Protein AF-A0A8K1C9Q9-F1 (afdb_monomer_lite)

Organism: Pythium oligandrum (NCBI:txid41045)

Foldseek 3Di:
DDFADKDFQQVLLVVLCVVVVHDQPDRQPTQIDGLFDDLVRSVVSVCVSRVPDDDAVVSSVSSCCSRRVVSVVVCVVVCVPVDPPVVVLVVLLCVLPPDDDPLCLLVVVVVVLVVLLVVCLPDDFPPAFQEAEDADDPPPCPVSSLLSNLVVQLPDLQRQEAEAEAELDGTPDPHAPAHLVVVNCQLPPPPRDDLVVNLQSNLVLQLQLQQLCVVRVSCLSVLSSCSRPDNCSSVVSSVSSRDDCVVPPPDDDPQDPLPRQHEYEYEYHQLVQQVDADPSRNPGNLVSVRSSQSSNQVVQCVRHNS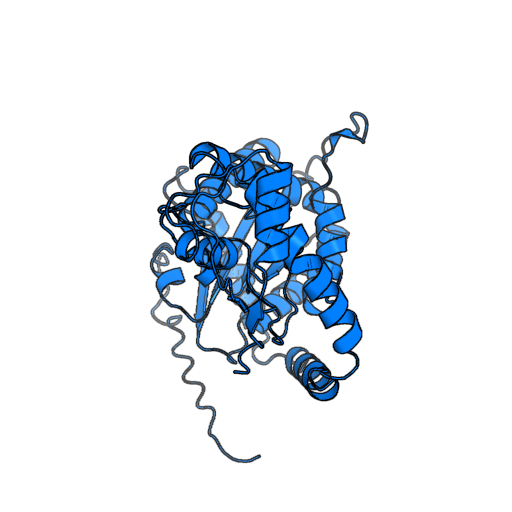SGGYHYYYYDNDCVSRVPHPDDDDDPPPPPPPPPPPPPPDDD

pLDDT: mean 78.96, std 18.94, range [26.25, 98.56]

Structure (mmCIF, N/CA/C/O backbone):
data_AF-A0A8K1C9Q9-F1
#
_entry.id   AF-A0A8K1C9Q9-F1
#
loop_
_atom_site.group_PDB
_atom_site.id
_atom_site.type_symbol
_atom_site.label_atom_id
_atom_site.label_alt_id
_atom_site.label_comp_id
_atom_site.label_asym_id
_atom_site.label_entity_id
_atom_site.label_seq_id
_atom_site.pdbx_PDB_ins_code
_atom_site.Cartn_x
_atom_site.Cartn_y
_atom_site.Cartn_z
_atom_site.occupancy
_atom_site.B_iso_or_equiv
_atom_site.auth_seq_id
_atom_site.auth_comp_id
_atom_site.auth_asym_id
_atom_site.auth_atom_id
_atom_site.pdbx_PDB_model_num
ATOM 1 N N . MET A 1 1 ? -2.203 -19.072 -19.604 1.00 28.03 1 MET A N 1
ATOM 2 C CA . MET A 1 1 ? -1.182 -18.048 -19.903 1.00 28.03 1 MET A CA 1
ATOM 3 C C . MET A 1 1 ? -1.287 -17.816 -21.396 1.00 28.03 1 MET A C 1
ATOM 5 O O . MET A 1 1 ? -1.047 -18.768 -22.115 1.00 28.03 1 MET A O 1
ATOM 9 N N . ASN A 1 2 ? -1.754 -16.649 -21.842 1.00 30.75 2 ASN A N 1
ATOM 10 C CA . ASN A 1 2 ? -1.693 -16.288 -23.260 1.00 30.75 2 ASN A CA 1
ATOM 11 C C . ASN A 1 2 ? -0.468 -15.392 -23.417 1.00 30.75 2 ASN A C 1
ATOM 13 O O . ASN A 1 2 ? -0.404 -14.347 -22.765 1.00 30.75 2 ASN A O 1
ATOM 17 N N . GLU A 1 3 ? 0.505 -15.837 -24.204 1.00 35.34 3 GLU A N 1
ATOM 18 C CA . GLU A 1 3 ? 1.593 -14.991 -24.685 1.00 35.34 3 GLU A CA 1
ATOM 19 C C . GLU A 1 3 ? 0.981 -13.860 -25.519 1.00 35.34 3 GLU A C 1
ATOM 21 O O . GLU A 1 3 ? 0.121 -14.086 -26.369 1.00 35.34 3 GLU A O 1
ATOM 26 N N . SER A 1 4 ? 1.332 -12.622 -25.187 1.00 55.16 4 SER A N 1
ATOM 27 C CA . SER A 1 4 ? 0.973 -11.432 -25.952 1.00 55.16 4 SER A CA 1
ATOM 28 C C . SER A 1 4 ? 1.739 -11.450 -27.269 1.00 55.16 4 SER A C 1
ATOM 30 O O . SER A 1 4 ? 2.956 -11.631 -27.254 1.00 55.16 4 SER A O 1
ATOM 32 N N . ASP A 1 5 ? 1.040 -11.223 -28.385 1.00 63.03 5 ASP A N 1
ATOM 33 C CA . ASP A 1 5 ? 1.667 -11.211 -29.706 1.00 63.03 5 ASP A CA 1
ATOM 34 C C . ASP A 1 5 ? 2.835 -10.197 -29.728 1.00 63.03 5 ASP A C 1
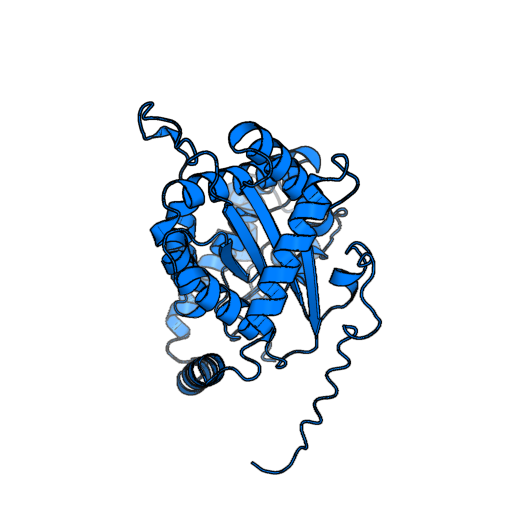ATOM 36 O O . ASP A 1 5 ? 2.650 -9.036 -29.328 1.00 63.03 5 ASP A O 1
ATOM 40 N N . PRO A 1 6 ? 4.046 -10.631 -30.122 1.00 68.38 6 PRO A N 1
ATOM 41 C CA . PRO A 1 6 ? 5.206 -9.763 -30.233 1.00 68.38 6 PRO A CA 1
ATOM 42 C C . PRO A 1 6 ? 5.008 -8.702 -31.324 1.00 68.38 6 PRO A C 1
ATOM 44 O O . PRO A 1 6 ? 4.556 -9.019 -32.422 1.00 68.38 6 PRO A O 1
ATOM 47 N N . VAL A 1 7 ? 5.389 -7.450 -31.054 1.00 76.94 7 VAL A N 1
ATOM 48 C CA . VAL A 1 7 ? 5.266 -6.335 -32.008 1.00 76.94 7 VAL A CA 1
ATOM 49 C C . VAL A 1 7 ? 6.621 -5.697 -32.280 1.00 76.94 7 VAL A C 1
ATOM 51 O O . VAL A 1 7 ? 7.413 -5.476 -31.362 1.00 76.94 7 VAL A O 1
ATOM 54 N N . GLY A 1 8 ? 6.877 -5.391 -33.553 1.00 83.81 8 GLY A N 1
ATOM 55 C CA . GLY A 1 8 ? 8.051 -4.643 -33.991 1.00 83.81 8 GLY A CA 1
ATOM 56 C C . GLY A 1 8 ? 7.943 -3.159 -33.636 1.00 83.81 8 GLY A C 1
ATOM 57 O O . GLY A 1 8 ? 6.981 -2.503 -34.022 1.00 83.81 8 GLY A O 1
ATOM 58 N N . VAL A 1 9 ? 8.935 -2.620 -32.925 1.00 86.44 9 VAL A N 1
ATOM 59 C CA . VAL A 1 9 ? 8.974 -1.209 -32.475 1.00 86.44 9 VAL A CA 1
ATOM 60 C C . VAL A 1 9 ? 10.173 -0.423 -33.022 1.00 86.44 9 VAL A C 1
ATOM 62 O O . VAL A 1 9 ? 10.460 0.678 -32.555 1.00 86.44 9 VAL A O 1
ATOM 65 N N . VAL A 1 10 ? 10.875 -0.975 -34.017 1.00 86.88 10 VAL A N 1
ATOM 66 C CA . VAL A 1 10 ? 12.128 -0.426 -34.573 1.00 86.88 10 VAL A CA 1
ATOM 67 C C . VAL A 1 10 ? 11.969 1.022 -35.030 1.00 86.88 10 VAL A C 1
ATOM 69 O O . VAL A 1 10 ? 12.727 1.880 -34.586 1.00 86.88 10 VAL A O 1
ATOM 72 N N . ASP A 1 11 ? 10.957 1.319 -35.845 1.00 84.06 11 ASP A N 1
ATOM 73 C CA . ASP A 1 11 ? 10.787 2.653 -36.437 1.00 84.06 11 ASP A CA 1
ATOM 74 C C . ASP A 1 11 ? 10.514 3.733 -35.386 1.00 84.06 11 ASP A C 1
ATOM 76 O O . ASP A 1 11 ? 11.038 4.844 -35.471 1.00 84.06 11 ASP A O 1
ATOM 80 N N . ALA A 1 12 ? 9.719 3.405 -34.364 1.00 85.38 12 ALA A N 1
ATOM 81 C CA . ALA A 1 12 ? 9.420 4.321 -33.268 1.00 85.38 12 ALA A CA 1
ATOM 82 C C . ALA A 1 12 ? 10.660 4.587 -32.400 1.00 85.38 12 ALA A C 1
ATOM 84 O O . ALA A 1 12 ? 10.900 5.724 -31.990 1.00 85.38 12 ALA A O 1
ATOM 85 N N . VAL A 1 13 ? 11.466 3.548 -32.157 1.00 86.00 13 VAL A N 1
ATOM 86 C CA . VAL A 1 13 ? 12.739 3.656 -31.434 1.00 86.00 13 VAL A CA 1
ATOM 87 C C . VAL A 1 13 ? 13.729 4.520 -32.215 1.00 86.00 13 VAL A C 1
ATOM 89 O O . VAL A 1 13 ? 14.269 5.471 -31.654 1.00 86.00 13 VAL A O 1
ATOM 92 N N . LEU A 1 14 ? 13.932 4.245 -33.508 1.00 86.12 14 LEU A N 1
ATOM 93 C CA . LEU A 1 14 ? 14.870 4.990 -34.353 1.00 86.12 14 LEU A CA 1
ATOM 94 C C . LEU A 1 14 ? 14.472 6.460 -34.504 1.00 86.12 14 LEU A C 1
ATOM 96 O O . LEU A 1 14 ? 15.328 7.335 -34.386 1.00 86.12 14 LEU A O 1
ATOM 100 N N . ARG A 1 15 ? 13.178 6.742 -34.690 1.00 84.88 15 ARG A N 1
ATOM 101 C CA . ARG A 1 15 ? 12.669 8.117 -34.753 1.00 84.88 15 ARG A CA 1
ATOM 102 C C . ARG A 1 15 ? 12.959 8.878 -33.461 1.00 84.88 15 ARG A C 1
ATOM 104 O O . ARG A 1 15 ? 13.530 9.957 -33.510 1.00 84.88 15 ARG A O 1
ATOM 111 N N . CYS A 1 16 ? 12.660 8.279 -32.307 1.00 86.06 16 CYS A N 1
ATOM 112 C CA . CYS A 1 16 ? 12.907 8.922 -31.018 1.00 86.06 16 CYS A CA 1
ATOM 113 C C . CYS A 1 16 ? 14.403 9.184 -30.766 1.00 86.06 16 CYS A C 1
ATOM 115 O O . CYS A 1 16 ? 14.759 10.221 -30.210 1.00 86.06 16 CYS A O 1
ATOM 117 N N . LEU A 1 17 ? 15.286 8.274 -31.189 1.00 86.62 17 LEU A N 1
ATOM 118 C CA . LEU A 1 17 ? 16.735 8.477 -31.107 1.00 86.62 17 LEU A CA 1
ATOM 119 C C . LEU A 1 17 ? 17.197 9.637 -31.998 1.00 86.62 17 LEU A C 1
ATOM 121 O O . LEU A 1 17 ? 17.935 10.500 -31.526 1.00 86.62 17 LEU A O 1
ATOM 125 N N . SER A 1 18 ? 16.695 9.702 -33.234 1.00 85.62 18 SER A N 1
ATOM 126 C CA . SER A 1 18 ? 16.966 10.803 -34.164 1.00 85.62 18 SER A CA 1
ATOM 127 C C . SER A 1 18 ? 16.491 12.152 -33.615 1.00 85.62 18 SER A C 1
ATOM 129 O O . SER A 1 18 ? 17.250 13.117 -33.632 1.00 85.62 18 SER A O 1
ATOM 131 N N . ASP A 1 19 ? 15.278 12.214 -33.059 1.00 85.50 19 ASP A N 1
ATOM 132 C CA . ASP A 1 19 ? 14.701 13.439 -32.480 1.00 85.50 19 ASP A CA 1
ATOM 133 C C . ASP A 1 19 ? 15.495 13.954 -31.265 1.00 85.50 19 ASP A C 1
ATOM 135 O O . ASP A 1 19 ? 15.419 15.129 -30.913 1.00 85.50 19 ASP A O 1
ATOM 139 N N . ASN A 1 20 ? 16.278 13.081 -30.624 1.00 82.62 20 ASN A N 1
ATOM 140 C CA . ASN A 1 20 ? 17.165 13.418 -29.509 1.00 82.62 20 ASN A CA 1
ATOM 141 C C . ASN A 1 20 ? 18.639 13.569 -29.940 1.00 82.62 20 ASN A C 1
ATOM 143 O O . ASN A 1 20 ? 19.516 13.645 -29.079 1.00 82.62 20 ASN A O 1
ATOM 147 N N . GLY A 1 21 ? 18.925 13.609 -31.248 1.00 82.75 21 GLY A N 1
ATOM 148 C CA . GLY A 1 21 ? 20.271 13.814 -31.792 1.00 82.75 21 GLY A CA 1
ATOM 149 C C . GLY A 1 21 ? 21.234 12.646 -31.558 1.00 82.75 21 GLY A C 1
ATOM 150 O O . GLY A 1 21 ? 22.442 12.856 -31.473 1.00 82.75 21 GLY A O 1
ATOM 151 N N . ILE A 1 22 ? 20.719 11.423 -31.402 1.00 83.19 22 ILE A N 1
ATOM 152 C CA . ILE A 1 22 ? 21.527 10.229 -31.131 1.00 83.19 22 ILE A CA 1
ATOM 153 C C . ILE A 1 22 ? 21.704 9.431 -32.419 1.00 83.19 22 ILE A C 1
ATOM 155 O O . ILE A 1 22 ? 20.766 8.802 -32.912 1.00 83.19 22 ILE A O 1
ATOM 159 N N . GLU A 1 23 ? 22.931 9.409 -32.936 1.00 77.94 23 GLU A N 1
ATOM 160 C CA . GLU A 1 23 ? 23.283 8.591 -34.094 1.00 77.94 23 GLU A CA 1
ATOM 161 C C . GLU A 1 23 ? 23.468 7.118 -33.712 1.00 77.94 23 GLU A C 1
ATOM 163 O O . GLU A 1 23 ? 24.209 6.764 -32.789 1.00 77.94 23 GLU A O 1
ATOM 168 N N . VAL A 1 24 ? 22.804 6.236 -34.460 1.00 76.94 24 VAL A N 1
ATOM 169 C CA . VAL A 1 24 ? 22.909 4.785 -34.302 1.00 76.94 24 VAL A CA 1
ATOM 170 C C . VAL A 1 24 ? 23.759 4.233 -35.443 1.00 76.94 24 VAL A C 1
ATOM 172 O O . VAL A 1 24 ? 23.334 4.205 -36.592 1.00 76.94 24 VAL A O 1
ATOM 175 N N . THR A 1 25 ? 24.969 3.774 -35.124 1.00 67.88 25 THR A N 1
ATOM 176 C CA . THR A 1 25 ? 25.956 3.286 -36.109 1.00 67.88 25 THR A CA 1
A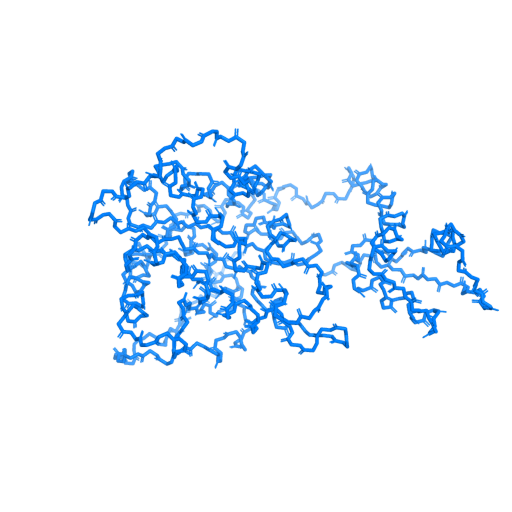TOM 177 C C . THR A 1 25 ? 25.626 1.916 -36.709 1.00 67.88 25 THR A C 1
ATOM 179 O O . THR A 1 25 ? 26.169 1.560 -37.750 1.00 67.88 25 THR A O 1
ATOM 182 N N . GLN A 1 26 ? 24.736 1.143 -36.082 1.00 69.00 26 GLN A N 1
ATOM 183 C CA . GLN A 1 26 ? 24.234 -0.131 -36.602 1.00 69.00 26 GLN A CA 1
ATOM 184 C C . GLN A 1 26 ? 22.719 -0.175 -36.454 1.00 69.00 26 GLN A C 1
ATOM 186 O O . GLN A 1 26 ? 22.208 -0.223 -35.336 1.00 69.00 26 GLN A O 1
ATOM 191 N N . MET A 1 27 ? 22.001 -0.154 -37.577 1.00 66.00 27 MET A N 1
ATOM 192 C CA . MET A 1 27 ? 20.545 -0.237 -37.550 1.00 66.00 27 MET A CA 1
ATOM 193 C C . MET A 1 27 ? 20.100 -1.642 -37.124 1.00 66.00 27 MET A C 1
ATOM 195 O O . MET A 1 27 ? 20.425 -2.616 -37.809 1.00 66.00 27 MET A O 1
ATOM 199 N N . PRO A 1 28 ? 19.354 -1.778 -36.015 1.00 71.81 28 PRO A N 1
ATOM 200 C CA . PRO A 1 28 ? 18.807 -3.064 -35.622 1.00 71.81 28 PRO A CA 1
ATOM 201 C C . PRO A 1 28 ? 17.726 -3.494 -36.618 1.00 71.81 28 PRO A C 1
ATOM 203 O O . PRO A 1 28 ? 16.816 -2.727 -36.921 1.00 71.81 28 PRO A O 1
ATOM 206 N N . GLN A 1 29 ? 17.806 -4.735 -37.106 1.00 67.00 29 GLN A N 1
ATOM 207 C CA . GLN A 1 29 ? 16.831 -5.265 -38.070 1.00 67.00 29 GLN A CA 1
ATOM 208 C C . GLN A 1 29 ? 15.469 -5.574 -37.432 1.00 67.00 29 GLN A C 1
ATOM 210 O O . GLN A 1 29 ? 14.447 -5.521 -38.107 1.00 67.00 29 GLN A O 1
ATOM 215 N N . THR A 1 30 ? 15.438 -5.850 -36.124 1.00 79.81 30 THR A N 1
ATOM 216 C CA . THR A 1 30 ? 14.205 -6.148 -35.385 1.00 79.81 30 THR A CA 1
ATOM 217 C C . THR A 1 30 ? 14.367 -5.837 -33.901 1.00 79.81 30 THR A C 1
ATOM 219 O O . THR A 1 30 ? 15.267 -6.351 -33.244 1.00 79.81 30 THR A O 1
ATOM 222 N N . ILE A 1 31 ? 13.447 -5.039 -33.361 1.00 84.06 31 ILE A N 1
ATOM 223 C CA . ILE A 1 31 ? 13.205 -4.868 -31.927 1.00 84.06 31 ILE A CA 1
ATOM 224 C C . ILE A 1 31 ? 11.777 -5.320 -31.716 1.00 84.06 31 ILE A C 1
ATOM 226 O O . ILE A 1 31 ? 10.845 -4.663 -32.177 1.00 84.06 31 ILE A O 1
ATOM 230 N N . VAL A 1 32 ? 11.626 -6.462 -31.063 1.00 83.44 32 VAL A N 1
ATOM 231 C CA . VAL A 1 32 ? 10.334 -7.095 -30.857 1.00 83.44 32 VAL A CA 1
ATOM 232 C C . VAL A 1 32 ? 10.029 -7.082 -29.373 1.00 83.44 32 VAL A C 1
ATOM 234 O O . VAL A 1 32 ? 10.829 -7.556 -28.566 1.00 83.44 32 VAL A O 1
ATOM 237 N N . VAL A 1 33 ? 8.876 -6.529 -29.014 1.00 79.88 33 VAL A N 1
ATOM 238 C CA . VAL A 1 33 ? 8.423 -6.460 -27.626 1.00 79.88 33 VAL A CA 1
ATOM 239 C C . VAL A 1 33 ? 6.981 -6.941 -27.500 1.00 79.88 33 VAL A C 1
ATOM 241 O O . VAL A 1 33 ? 6.178 -6.721 -28.408 1.00 79.88 33 VAL A O 1
ATOM 244 N N . PRO A 1 34 ? 6.612 -7.582 -26.381 1.00 75.38 34 PRO A N 1
ATOM 245 C CA . PRO A 1 34 ? 5.216 -7.886 -26.100 1.00 75.38 34 PRO A CA 1
ATOM 246 C C . PRO A 1 34 ? 4.354 -6.614 -26.065 1.00 75.38 34 PRO A C 1
ATOM 248 O O . PRO A 1 34 ? 4.769 -5.585 -25.533 1.00 75.38 34 PRO A O 1
ATOM 251 N N . THR A 1 35 ? 3.106 -6.685 -26.533 1.00 68.69 35 THR A N 1
ATOM 252 C CA . THR A 1 35 ? 2.140 -5.557 -26.475 1.00 68.69 35 THR A CA 1
ATOM 253 C C . THR A 1 35 ? 1.877 -5.009 -25.064 1.00 68.69 35 THR A C 1
ATOM 255 O O . THR A 1 35 ? 1.365 -3.903 -24.898 1.00 68.69 35 THR A O 1
ATOM 258 N N . ASN A 1 36 ? 2.221 -5.773 -24.030 1.00 66.44 36 ASN A N 1
ATOM 259 C CA . ASN A 1 36 ? 2.019 -5.464 -22.616 1.00 66.44 36 ASN A CA 1
ATOM 260 C C . ASN A 1 36 ? 3.315 -5.196 -21.844 1.00 66.44 36 ASN A C 1
ATOM 262 O O . ASN A 1 36 ? 3.299 -5.239 -20.612 1.00 66.44 36 ASN A O 1
ATOM 266 N N . VAL A 1 37 ? 4.407 -4.945 -22.567 1.00 77.81 37 VAL A N 1
ATOM 267 C CA . VAL A 1 37 ? 5.736 -4.734 -22.001 1.00 77.81 37 VAL A CA 1
ATOM 268 C C . VAL A 1 37 ? 5.781 -3.469 -21.133 1.00 77.81 37 VAL A C 1
ATOM 270 O O . VAL A 1 37 ? 5.178 -2.443 -21.456 1.00 77.81 37 VAL A O 1
ATOM 273 N N . GLU A 1 38 ? 6.484 -3.541 -20.005 1.00 78.81 38 GLU A N 1
ATOM 274 C CA . GLU A 1 38 ? 6.783 -2.386 -19.147 1.00 78.81 38 GLU A CA 1
ATOM 275 C C . GLU A 1 38 ? 8.097 -1.722 -19.592 1.00 78.81 38 GLU A C 1
ATOM 277 O O . GLU A 1 38 ? 8.888 -2.317 -20.327 1.00 78.81 38 GLU A O 1
ATOM 282 N N . VAL A 1 39 ? 8.363 -0.495 -19.129 1.00 78.62 39 VAL A N 1
ATOM 283 C CA . VAL A 1 39 ? 9.523 0.288 -19.596 1.00 78.62 39 VAL A CA 1
ATOM 284 C C . VAL A 1 39 ? 10.858 -0.449 -19.424 1.00 78.62 39 VAL A C 1
ATOM 286 O O . VAL A 1 39 ? 11.708 -0.362 -20.301 1.00 78.62 39 VAL A O 1
ATOM 289 N N . ASP A 1 40 ? 11.040 -1.231 -18.358 1.00 76.44 40 ASP A N 1
ATOM 290 C CA . ASP A 1 40 ? 12.302 -1.947 -18.109 1.00 76.44 40 ASP A CA 1
ATOM 291 C C . ASP A 1 40 ? 12.528 -3.115 -19.073 1.00 76.44 40 ASP A C 1
ATOM 293 O O . ASP A 1 40 ? 13.640 -3.344 -19.544 1.00 76.44 40 ASP A O 1
ATOM 297 N N . GLU A 1 41 ? 11.466 -3.844 -19.406 1.00 78.19 41 GLU A N 1
ATOM 298 C CA . GLU A 1 41 ? 11.531 -4.938 -20.374 1.00 78.19 41 GLU A CA 1
ATOM 299 C C . GLU A 1 41 ? 11.702 -4.392 -21.799 1.00 78.19 41 GLU A C 1
ATOM 301 O O . GLU A 1 41 ? 12.477 -4.939 -22.583 1.00 78.19 41 GLU A O 1
ATOM 306 N N . PHE A 1 42 ? 11.067 -3.256 -22.104 1.00 84.94 42 PHE A N 1
ATOM 307 C CA . PHE A 1 42 ? 11.284 -2.522 -23.348 1.00 84.94 42 PHE A CA 1
ATOM 308 C C . PHE A 1 42 ? 12.735 -2.047 -23.468 1.00 84.94 42 PHE A C 1
ATOM 310 O O . PHE A 1 42 ? 13.388 -2.320 -24.473 1.00 84.94 42 PHE A O 1
ATOM 317 N N . LYS A 1 43 ? 13.284 -1.412 -22.422 1.00 86.38 43 LYS A N 1
ATOM 318 C CA . LYS A 1 43 ? 14.703 -1.032 -22.362 1.00 86.38 43 LYS A CA 1
ATOM 319 C C . LYS A 1 43 ? 15.605 -2.225 -22.612 1.00 86.38 43 LYS A C 1
ATOM 321 O O . LYS A 1 43 ? 16.570 -2.092 -23.351 1.00 86.38 43 LYS A O 1
ATOM 326 N N . LYS A 1 44 ? 15.316 -3.378 -22.002 1.00 83.06 44 LYS A N 1
ATOM 327 C CA . LYS A 1 44 ? 16.117 -4.592 -22.178 1.00 83.06 44 LYS A CA 1
ATOM 328 C C . LYS A 1 44 ? 16.116 -5.053 -23.635 1.00 83.06 44 LYS A C 1
ATOM 330 O O . LYS A 1 44 ? 17.180 -5.357 -24.162 1.00 83.06 44 LYS A O 1
ATOM 335 N N . ALA A 1 45 ? 14.957 -5.051 -24.294 1.00 85.00 45 ALA A N 1
ATOM 336 C CA . ALA A 1 45 ? 14.848 -5.392 -25.712 1.00 85.00 45 ALA A CA 1
ATOM 337 C C . ALA A 1 45 ? 15.609 -4.398 -26.608 1.00 85.00 45 ALA A C 1
ATOM 339 O O . ALA A 1 45 ? 16.336 -4.809 -27.510 1.00 85.00 45 ALA A O 1
ATOM 340 N N . VAL A 1 46 ? 15.511 -3.097 -26.322 1.00 87.12 46 VAL A N 1
ATOM 341 C CA . VAL A 1 46 ? 16.237 -2.059 -27.070 1.00 87.12 46 VAL A CA 1
ATOM 342 C C . VAL A 1 46 ? 17.746 -2.131 -26.812 1.00 87.12 46 VAL A C 1
ATOM 344 O O . VAL A 1 46 ? 18.515 -2.076 -27.763 1.00 87.12 46 VAL A O 1
ATOM 347 N N . LYS A 1 47 ? 18.192 -2.312 -25.560 1.00 87.00 47 LYS A N 1
ATOM 348 C CA . LYS A 1 47 ? 19.610 -2.504 -25.197 1.00 87.00 47 LYS A CA 1
ATOM 349 C C . LYS A 1 47 ? 20.176 -3.777 -25.839 1.00 87.00 47 LYS A C 1
ATOM 351 O O . LYS A 1 47 ? 21.317 -3.767 -26.276 1.00 87.00 47 LYS A O 1
ATOM 356 N N . ALA A 1 48 ? 19.395 -4.853 -25.949 1.00 85.25 48 ALA A N 1
ATOM 357 C CA . ALA A 1 48 ? 19.827 -6.067 -26.646 1.00 85.25 48 ALA A CA 1
ATOM 358 C C . ALA A 1 48 ? 20.066 -5.820 -28.146 1.00 85.25 48 ALA A C 1
ATOM 360 O O . ALA A 1 48 ? 21.016 -6.352 -28.715 1.00 85.25 48 ALA A O 1
ATOM 361 N N . ALA A 1 49 ? 19.232 -4.987 -28.769 1.00 85.19 49 ALA A N 1
ATOM 362 C CA . ALA A 1 49 ? 19.367 -4.613 -30.172 1.00 85.19 49 ALA A CA 1
ATOM 363 C C . ALA A 1 49 ? 20.417 -3.511 -30.414 1.00 85.19 49 ALA A C 1
ATOM 365 O O . ALA A 1 49 ? 20.997 -3.442 -31.494 1.00 85.19 49 ALA A O 1
ATOM 366 N N . ILE A 1 50 ? 20.674 -2.656 -29.416 1.00 87.19 50 ILE A N 1
ATOM 367 C CA . ILE A 1 50 ? 21.623 -1.536 -29.469 1.00 87.19 50 ILE A CA 1
ATOM 368 C C . ILE A 1 50 ? 22.485 -1.535 -28.183 1.00 87.19 50 ILE A C 1
ATOM 370 O O . ILE A 1 50 ? 22.257 -0.733 -27.272 1.00 87.19 50 ILE A O 1
ATOM 374 N N . PRO A 1 51 ? 23.513 -2.405 -28.084 1.00 79.00 51 PRO A N 1
ATOM 375 C CA . PRO A 1 51 ? 24.237 -2.666 -26.828 1.00 79.00 51 PRO A CA 1
ATOM 376 C C . PRO A 1 51 ? 24.979 -1.473 -26.213 1.00 79.00 51 PRO A C 1
ATOM 378 O O . PRO A 1 51 ? 25.262 -1.467 -25.018 1.00 79.00 51 PRO A O 1
ATOM 381 N N . LYS A 1 52 ? 25.309 -0.448 -27.008 1.00 80.00 52 LYS A N 1
ATOM 382 C CA . LYS A 1 52 ? 26.058 0.741 -26.553 1.00 80.00 52 LYS A CA 1
ATOM 383 C C . LYS A 1 52 ? 25.164 1.924 -26.171 1.00 80.00 52 LYS A C 1
ATOM 385 O O . LYS A 1 52 ? 25.667 3.015 -25.907 1.00 80.00 52 LYS A O 1
ATOM 390 N N . LEU A 1 53 ? 23.848 1.729 -26.150 1.00 82.25 53 LEU A N 1
ATOM 391 C CA . LEU A 1 53 ? 22.890 2.806 -25.954 1.00 82.25 53 LEU A CA 1
ATOM 392 C C . LEU A 1 53 ? 22.837 3.252 -24.482 1.00 82.25 53 LEU A C 1
ATOM 394 O O . LEU A 1 53 ? 22.345 2.532 -23.612 1.00 82.25 53 LEU A O 1
ATOM 398 N N . LYS A 1 54 ? 23.326 4.466 -24.203 1.00 81.50 54 LYS A N 1
ATOM 399 C CA . LYS A 1 54 ? 23.251 5.111 -22.883 1.00 81.50 54 LYS A CA 1
ATOM 400 C C . LYS A 1 54 ? 22.316 6.311 -22.950 1.00 81.50 54 LYS A C 1
ATOM 402 O O . LYS A 1 54 ? 22.700 7.364 -23.447 1.00 81.50 54 LYS A O 1
ATOM 407 N N . LEU A 1 55 ? 21.098 6.154 -22.437 1.00 82.25 55 LEU A N 1
ATOM 408 C CA . LEU A 1 55 ? 20.094 7.220 -22.413 1.00 82.25 55 LEU A CA 1
ATOM 409 C C . LEU A 1 55 ? 19.704 7.572 -20.990 1.00 82.25 55 LEU A C 1
ATOM 411 O O . LEU A 1 55 ? 19.620 6.703 -20.121 1.00 82.25 55 LEU A O 1
ATOM 415 N N . LYS A 1 56 ? 19.388 8.852 -20.790 1.00 82.12 56 LYS A N 1
ATOM 416 C CA . LYS A 1 56 ? 18.692 9.304 -19.590 1.00 82.12 56 LYS A CA 1
ATOM 417 C C . LYS A 1 56 ? 17.244 8.827 -19.622 1.00 82.12 56 LYS A C 1
ATOM 419 O O . LYS A 1 56 ? 16.632 8.672 -20.679 1.00 82.12 56 LYS A O 1
ATOM 424 N N . MET A 1 57 ? 16.673 8.656 -18.443 1.00 76.94 57 MET A N 1
ATOM 425 C CA . MET A 1 57 ? 15.334 8.107 -18.290 1.00 76.94 57 MET A CA 1
ATOM 426 C C . MET A 1 57 ? 14.177 8.898 -18.905 1.00 76.94 57 MET A C 1
ATOM 428 O O . MET A 1 57 ? 13.276 8.261 -19.451 1.00 76.94 57 MET A O 1
ATOM 432 N N . PRO A 1 58 ? 14.206 10.242 -18.958 1.00 77.75 58 PRO A N 1
ATOM 433 C CA . PRO A 1 58 ? 13.209 10.995 -19.716 1.00 77.75 58 PRO A CA 1
ATOM 434 C C . PRO A 1 58 ? 13.155 10.593 -21.198 1.00 77.75 58 PRO A C 1
ATOM 436 O O . PRO A 1 58 ? 12.071 10.481 -21.769 1.00 77.75 58 PRO A O 1
ATOM 439 N N . VAL A 1 59 ? 14.313 10.291 -21.797 1.00 80.62 59 VAL A N 1
ATOM 440 C CA . VAL A 1 59 ? 14.411 9.828 -23.189 1.00 80.62 59 VAL A CA 1
ATOM 441 C C . VAL A 1 59 ? 13.865 8.404 -23.312 1.00 80.62 59 VAL A C 1
ATOM 443 O O . VAL A 1 59 ? 13.073 8.135 -24.211 1.00 80.62 59 VAL A O 1
ATOM 446 N N . TRP A 1 60 ? 14.185 7.511 -22.365 1.00 84.31 60 TRP A N 1
ATOM 447 C CA . TRP A 1 60 ? 13.597 6.164 -22.318 1.00 84.31 60 TRP A CA 1
ATOM 448 C C . TRP A 1 60 ? 12.072 6.184 -22.198 1.00 84.31 60 TRP A C 1
ATOM 450 O O . TRP A 1 60 ? 11.391 5.431 -22.889 1.00 84.31 60 TRP A O 1
ATOM 460 N N . MET A 1 61 ? 11.528 7.049 -21.345 1.00 76.94 61 MET A N 1
ATOM 461 C CA . MET A 1 61 ? 10.086 7.190 -21.148 1.00 76.94 61 MET A CA 1
ATOM 462 C C . MET A 1 61 ? 9.399 7.770 -22.385 1.00 76.94 61 MET A C 1
ATOM 464 O O . MET A 1 61 ? 8.328 7.294 -22.759 1.00 76.94 61 MET A O 1
ATOM 468 N N . SER A 1 62 ? 10.010 8.765 -23.033 1.00 80.69 62 SER A N 1
ATOM 469 C CA . SER A 1 62 ? 9.512 9.336 -24.290 1.00 80.69 62 SER A CA 1
ATOM 470 C C . SER A 1 62 ? 9.491 8.297 -25.414 1.00 80.69 62 SER A C 1
ATOM 472 O O . SER A 1 62 ? 8.475 8.123 -26.091 1.00 80.69 62 SER A O 1
ATOM 474 N N . MET A 1 63 ? 10.572 7.527 -25.545 1.00 87.56 63 MET A N 1
ATOM 475 C CA . MET A 1 63 ? 10.691 6.443 -26.517 1.00 87.56 63 MET A CA 1
ATOM 476 C C . MET A 1 63 ? 9.666 5.339 -26.264 1.00 87.56 63 MET A C 1
ATOM 478 O O . MET A 1 63 ? 8.976 4.911 -27.185 1.00 87.56 63 MET A O 1
ATOM 482 N N . PHE A 1 64 ? 9.523 4.916 -25.006 1.00 84.50 64 PHE A N 1
ATOM 483 C CA . PHE A 1 64 ? 8.545 3.912 -24.605 1.00 84.50 64 PHE A CA 1
ATOM 484 C C . PHE A 1 64 ? 7.113 4.363 -24.899 1.00 84.50 64 PHE A C 1
ATOM 486 O O . PHE A 1 64 ? 6.339 3.588 -25.450 1.00 84.50 64 PHE A O 1
ATOM 493 N N . LYS A 1 65 ? 6.752 5.610 -24.573 1.00 82.38 65 LYS A N 1
ATOM 494 C CA . LYS A 1 65 ? 5.427 6.165 -24.889 1.00 82.38 65 LYS A CA 1
ATOM 495 C C . LYS A 1 65 ? 5.185 6.212 -26.393 1.00 82.38 65 LYS A C 1
ATOM 497 O O . LYS A 1 65 ? 4.197 5.667 -26.866 1.00 82.38 65 LYS A O 1
ATOM 502 N N . THR A 1 66 ? 6.126 6.769 -27.152 1.00 85.00 66 THR A N 1
ATOM 503 C CA . THR A 1 66 ? 6.035 6.871 -28.617 1.00 85.00 66 THR A CA 1
ATOM 504 C C . THR A 1 66 ? 5.872 5.501 -29.281 1.00 85.00 66 THR A C 1
ATOM 506 O O . THR A 1 66 ? 5.079 5.357 -30.206 1.00 85.00 66 THR A O 1
ATOM 509 N N . ALA A 1 67 ? 6.588 4.485 -28.794 1.00 85.44 67 ALA A N 1
ATOM 510 C CA . ALA A 1 67 ? 6.508 3.129 -29.325 1.00 85.44 67 ALA A CA 1
ATOM 511 C C . ALA A 1 67 ? 5.243 2.381 -28.883 1.00 85.44 67 ALA A C 1
ATOM 513 O O . ALA A 1 67 ? 4.627 1.681 -29.683 1.00 85.44 67 ALA A O 1
ATOM 514 N N . MET A 1 68 ? 4.852 2.506 -27.613 1.00 83.12 68 MET A N 1
ATOM 515 C CA . MET A 1 68 ? 3.841 1.636 -27.013 1.00 83.12 68 MET A CA 1
ATOM 516 C C . MET A 1 68 ? 2.448 2.252 -26.940 1.00 83.12 68 MET A C 1
ATOM 518 O O . MET A 1 68 ? 1.478 1.503 -26.916 1.00 83.12 68 MET A O 1
ATOM 522 N N . ASP A 1 69 ? 2.300 3.573 -26.877 1.00 80.50 69 ASP A N 1
ATOM 523 C CA . ASP A 1 69 ? 0.986 4.207 -26.728 1.00 80.50 69 ASP A CA 1
ATOM 524 C C . ASP A 1 69 ? 0.102 4.042 -27.979 1.00 80.50 69 ASP A C 1
ATOM 526 O O . ASP A 1 69 ? -1.050 3.640 -27.806 1.00 80.50 69 ASP A O 1
ATOM 530 N N . PRO A 1 70 ? 0.613 4.160 -29.224 1.00 79.44 70 PRO A N 1
ATOM 531 C CA . PRO A 1 70 ? -0.164 3.823 -30.420 1.00 79.44 70 PRO A CA 1
ATOM 532 C C . PRO A 1 70 ? -0.601 2.354 -30.439 1.00 79.44 70 PRO A C 1
ATOM 534 O O . PRO A 1 70 ? -1.720 2.040 -30.840 1.00 79.44 70 PRO A O 1
ATOM 537 N N . LEU A 1 71 ? 0.255 1.450 -29.950 1.00 74.19 71 LEU A N 1
ATOM 538 C CA . LEU A 1 71 ? -0.048 0.021 -29.849 1.00 74.19 71 LEU A CA 1
ATOM 539 C C . LEU A 1 71 ? -1.082 -0.266 -28.763 1.00 74.19 71 LEU A C 1
ATOM 541 O O . LEU A 1 71 ? -1.949 -1.109 -28.959 1.00 74.19 71 LEU A O 1
ATOM 545 N N . LYS A 1 72 ? -1.040 0.449 -27.634 1.00 68.88 72 LYS A N 1
ATOM 546 C CA . LYS A 1 72 ? -2.067 0.377 -26.587 1.00 68.88 72 LYS A CA 1
ATOM 547 C C . LYS A 1 72 ? -3.391 0.958 -27.071 1.00 68.88 72 LYS A C 1
ATOM 549 O O . LYS A 1 72 ? -4.432 0.404 -26.747 1.00 68.88 72 LYS A O 1
ATOM 554 N N . GLU A 1 73 ? -3.380 2.027 -27.861 1.00 66.81 73 GLU A N 1
ATOM 555 C CA . GLU A 1 73 ? -4.586 2.603 -28.464 1.00 66.81 73 GLU A CA 1
ATOM 556 C C . GLU A 1 73 ? -5.185 1.701 -29.547 1.00 66.81 73 GLU A C 1
ATOM 558 O O . GLU A 1 73 ? -6.400 1.507 -29.581 1.00 66.81 73 GLU A O 1
ATOM 563 N N . GLN A 1 74 ? -4.356 1.095 -30.400 1.00 63.50 74 GLN A N 1
ATOM 564 C CA . GLN A 1 74 ? -4.789 0.094 -31.377 1.00 63.50 74 GLN A CA 1
ATOM 565 C C . GLN A 1 74 ? -5.257 -1.194 -30.697 1.00 63.50 74 GLN A C 1
ATOM 567 O O . GLN A 1 74 ? -6.279 -1.749 -31.096 1.00 63.50 74 GLN A O 1
ATOM 572 N N . ALA A 1 75 ? -4.583 -1.636 -29.633 1.00 57.88 75 ALA A N 1
ATOM 573 C CA . ALA A 1 75 ? -5.045 -2.732 -28.795 1.00 57.88 75 ALA A CA 1
ATOM 574 C C . ALA A 1 75 ? -6.377 -2.379 -28.131 1.00 57.88 75 ALA A C 1
ATOM 576 O O . ALA A 1 75 ? -7.266 -3.208 -28.174 1.00 57.88 75 ALA A O 1
ATOM 577 N N . ASN A 1 76 ? -6.582 -1.160 -27.626 1.00 51.62 76 ASN A N 1
ATOM 578 C CA . ASN A 1 76 ? -7.865 -0.721 -27.063 1.00 51.62 76 ASN A CA 1
ATOM 579 C C . ASN A 1 76 ? -8.983 -0.651 -28.124 1.00 51.62 76 ASN A C 1
ATOM 581 O O . ASN A 1 76 ? -10.122 -1.001 -27.827 1.00 51.62 76 ASN A O 1
ATOM 585 N N . LYS A 1 77 ? -8.672 -0.253 -29.368 1.00 48.25 77 LYS A N 1
ATOM 586 C CA . LYS A 1 77 ? -9.622 -0.255 -30.501 1.00 48.25 77 LYS A CA 1
ATOM 587 C C . LYS A 1 77 ? -9.938 -1.669 -31.011 1.00 48.25 77 LYS A C 1
ATOM 589 O O . LYS A 1 77 ? -11.062 -1.928 -31.422 1.00 48.25 77 LYS A O 1
ATOM 594 N N . THR A 1 78 ? -8.979 -2.593 -30.935 1.00 44.94 78 THR A N 1
ATOM 595 C CA . THR A 1 78 ? -9.122 -3.995 -31.380 1.00 44.94 78 THR A CA 1
ATOM 596 C C . THR A 1 78 ? -9.614 -4.924 -30.247 1.00 44.94 78 THR A C 1
ATOM 598 O O . THR A 1 78 ? -10.210 -5.966 -30.502 1.00 44.94 78 THR A O 1
ATOM 601 N N . GLN A 1 79 ? -9.460 -4.535 -28.975 1.00 43.84 79 GLN A N 1
ATOM 602 C CA . GLN A 1 79 ? -9.920 -5.259 -27.775 1.00 43.84 79 GLN A CA 1
ATOM 603 C C . GLN A 1 79 ? -11.431 -5.207 -27.550 1.00 43.84 79 GLN A C 1
ATOM 605 O O . GLN A 1 79 ? -11.916 -5.852 -26.623 1.00 43.84 79 GLN A O 1
ATOM 610 N N . VAL A 1 80 ? -12.194 -4.554 -28.429 1.00 43.75 80 VAL A N 1
ATOM 611 C CA . VAL A 1 80 ? -13.646 -4.767 -28.489 1.00 43.75 80 VAL A CA 1
ATOM 612 C C . VAL A 1 80 ? -13.977 -6.225 -28.885 1.00 43.75 80 VAL A C 1
ATOM 614 O O . VAL A 1 80 ? -15.084 -6.672 -28.609 1.00 43.75 80 VAL A O 1
ATOM 617 N N . SER A 1 81 ? -13.026 -7.019 -29.425 1.00 38.00 81 SER A N 1
ATOM 618 C CA . SER A 1 81 ? -13.245 -8.451 -29.743 1.00 38.00 81 SER A CA 1
ATOM 619 C C . SER A 1 81 ? -12.371 -9.484 -29.006 1.00 38.00 81 SER A C 1
ATOM 621 O O . SER A 1 81 ? -12.566 -10.683 -29.195 1.00 38.00 81 SER A O 1
ATOM 623 N N . LYS A 1 82 ? -11.454 -9.078 -28.115 1.00 41.97 82 LYS A N 1
ATOM 624 C CA . LYS A 1 82 ? -10.746 -10.001 -27.194 1.00 41.97 82 LYS A CA 1
ATOM 625 C C . LYS A 1 82 ? -11.015 -9.616 -25.742 1.00 41.97 82 LYS A C 1
ATOM 627 O O . LYS A 1 82 ? -10.109 -9.357 -24.950 1.00 41.97 82 LYS A O 1
ATOM 632 N N . THR A 1 83 ? -12.295 -9.569 -25.404 1.00 42.22 83 THR A N 1
ATOM 633 C CA . THR A 1 83 ? -12.791 -9.528 -24.035 1.00 42.22 83 THR A CA 1
ATOM 634 C C . THR A 1 83 ? -12.290 -10.765 -23.300 1.00 42.22 83 THR A C 1
ATOM 636 O O . THR A 1 83 ? -12.532 -11.905 -23.689 1.00 42.22 83 THR A O 1
ATOM 639 N N . MET A 1 84 ? -11.631 -10.542 -22.169 1.00 51.00 84 MET A N 1
ATOM 640 C CA . MET A 1 84 ? -11.839 -11.427 -21.037 1.00 51.00 84 MET A CA 1
ATOM 641 C C . MET A 1 84 ? -13.352 -11.577 -20.880 1.00 51.00 84 MET A C 1
ATOM 643 O O . MET A 1 84 ? -14.030 -10.552 -20.806 1.00 51.00 84 MET A O 1
ATOM 647 N N . ASP A 1 85 ? -13.871 -12.804 -20.922 1.00 60.38 85 ASP A N 1
ATOM 648 C CA . ASP A 1 85 ? -15.311 -13.033 -20.852 1.00 60.38 85 ASP A CA 1
ATOM 649 C C . ASP A 1 85 ? -15.865 -12.246 -19.659 1.00 60.38 85 ASP A C 1
ATOM 651 O O . ASP A 1 85 ? -15.450 -12.458 -18.514 1.00 60.38 85 ASP A O 1
ATOM 655 N N . VAL A 1 86 ? -16.725 -11.264 -19.938 1.00 69.50 86 VAL A N 1
ATOM 656 C CA . VAL A 1 86 ? -17.336 -10.398 -18.923 1.00 69.50 86 VAL A CA 1
ATOM 657 C C . VAL A 1 86 ? -17.955 -11.271 -17.832 1.00 69.50 86 VAL A C 1
ATOM 659 O O . VAL A 1 86 ? -17.845 -10.946 -16.649 1.00 69.50 86 VAL A O 1
ATOM 662 N N . ALA A 1 87 ? -18.472 -12.450 -18.198 1.00 76.94 87 ALA A N 1
ATOM 663 C CA . ALA A 1 87 ? -18.988 -13.426 -17.253 1.00 76.94 87 ALA A CA 1
ATOM 664 C C . ALA A 1 87 ? -17.926 -13.931 -16.259 1.00 76.94 87 ALA A C 1
ATOM 666 O O . ALA A 1 87 ? -18.234 -14.086 -15.079 1.00 76.94 87 ALA A O 1
ATOM 667 N N . THR A 1 88 ? -16.669 -14.117 -16.678 1.00 80.88 88 THR A N 1
ATOM 668 C CA . THR A 1 88 ? -15.559 -14.517 -15.794 1.00 80.88 88 THR A CA 1
ATOM 669 C C . THR A 1 88 ? -15.202 -13.418 -14.790 1.00 80.88 88 THR A C 1
ATOM 671 O O . THR A 1 88 ? -14.921 -13.713 -13.626 1.00 80.88 88 THR A O 1
ATOM 674 N N . LEU A 1 89 ? -15.210 -12.144 -15.200 1.00 81.12 89 LEU A N 1
ATOM 675 C CA . LEU A 1 89 ? -14.972 -11.029 -14.273 1.00 81.12 89 LEU A CA 1
ATOM 676 C C . LEU A 1 89 ? -16.097 -10.915 -13.249 1.00 81.12 89 LEU A C 1
ATOM 678 O O . LEU A 1 89 ? -15.836 -10.810 -12.052 1.00 81.12 89 LEU A O 1
ATOM 682 N N . GLU A 1 90 ? -17.338 -10.951 -13.726 1.00 84.06 90 GLU A N 1
ATOM 683 C CA . GLU A 1 90 ? -18.519 -10.875 -12.872 1.00 84.06 90 GLU A CA 1
ATOM 684 C C . GLU A 1 90 ? -18.597 -12.070 -11.919 1.00 84.06 90 GLU A C 1
ATOM 686 O O . GLU A 1 90 ? -18.941 -11.906 -10.751 1.00 84.06 90 GLU A O 1
ATOM 691 N N . GLN A 1 91 ? -18.182 -13.260 -12.358 1.00 87.25 91 GLN A N 1
ATOM 692 C CA . GLN A 1 91 ? -18.058 -14.423 -11.484 1.00 87.25 91 GLN A CA 1
ATOM 693 C C . GLN A 1 91 ? -17.036 -14.191 -10.366 1.00 87.25 91 GLN A C 1
ATOM 695 O O . GLN A 1 91 ? -17.354 -14.403 -9.198 1.00 87.25 91 GLN A O 1
ATOM 700 N N . ARG A 1 92 ? -15.841 -13.681 -10.689 1.00 86.06 92 ARG A N 1
ATOM 701 C CA . ARG A 1 92 ? -14.812 -13.368 -9.681 1.00 86.06 92 ARG A CA 1
ATOM 702 C C . ARG A 1 92 ? -15.269 -12.297 -8.695 1.00 86.06 92 ARG A C 1
ATOM 704 O O . ARG A 1 92 ? -14.983 -12.417 -7.507 1.00 86.06 92 ARG A O 1
ATOM 711 N N . LYS A 1 93 ? -15.988 -11.272 -9.167 1.00 89.00 93 LYS A N 1
ATOM 712 C CA . LYS A 1 93 ? -16.610 -10.263 -8.298 1.00 89.00 93 LYS A CA 1
ATOM 713 C C . LYS A 1 93 ? -17.589 -10.920 -7.329 1.00 89.00 93 LYS A C 1
ATOM 715 O O . LYS A 1 93 ? -17.449 -10.731 -6.126 1.00 89.00 93 LYS A O 1
ATOM 720 N N . ARG A 1 94 ? -18.514 -11.748 -7.838 1.00 87.94 94 ARG A N 1
ATOM 721 C CA . ARG A 1 94 ? -19.497 -12.473 -7.016 1.00 87.94 94 ARG A CA 1
ATOM 722 C C . ARG A 1 94 ? -18.826 -13.339 -5.956 1.00 87.94 94 ARG A C 1
ATOM 724 O O . ARG A 1 94 ? -19.176 -13.234 -4.785 1.00 87.94 94 ARG A O 1
ATOM 731 N N . GLU A 1 95 ? -17.849 -14.156 -6.346 1.00 87.62 95 GLU A N 1
ATOM 732 C CA . GLU A 1 95 ? -17.070 -15.003 -5.430 1.00 87.62 95 GLU A CA 1
ATOM 733 C C . GLU A 1 95 ? -16.365 -14.170 -4.354 1.00 87.62 95 GLU A C 1
ATOM 735 O O . GLU A 1 95 ? -16.415 -14.488 -3.164 1.00 87.62 95 GLU A O 1
ATOM 740 N N . PHE A 1 96 ? -15.766 -13.046 -4.746 1.00 89.38 96 PHE A N 1
ATOM 741 C CA . PHE A 1 96 ? -15.087 -12.145 -3.824 1.00 89.38 96 PHE A CA 1
ATOM 742 C C . PHE A 1 96 ? -16.030 -11.388 -2.885 1.00 89.38 96 PHE A C 1
ATOM 744 O O . PHE A 1 96 ? -15.557 -10.845 -1.892 1.00 89.38 96 PHE A O 1
ATOM 751 N N . THR A 1 97 ? -17.338 -11.366 -3.141 1.00 88.56 97 THR A N 1
ATOM 752 C CA . THR A 1 97 ? -18.337 -10.734 -2.264 1.00 88.56 97 THR A CA 1
ATOM 753 C C . THR A 1 97 ? -19.209 -11.728 -1.495 1.00 88.56 97 THR A C 1
ATOM 755 O O . THR A 1 97 ? -20.000 -11.295 -0.662 1.00 88.56 97 THR A O 1
ATOM 758 N N . GLN A 1 98 ? -19.069 -13.044 -1.711 1.00 89.38 98 GLN A N 1
ATOM 759 C CA . GLN A 1 98 ? -19.818 -14.071 -0.959 1.00 89.38 98 GLN A CA 1
ATOM 760 C C . GLN A 1 98 ? -19.637 -13.926 0.562 1.00 89.38 98 GLN A C 1
ATOM 762 O O . GLN A 1 98 ? -18.601 -13.421 0.977 1.00 89.38 98 GLN A O 1
ATOM 767 N N . PRO A 1 99 ? -20.565 -14.373 1.422 1.00 89.69 99 PRO A N 1
ATOM 768 C CA . PRO A 1 99 ? -20.400 -14.279 2.874 1.00 89.69 99 PRO A CA 1
ATOM 769 C C . PRO A 1 99 ? -19.040 -14.804 3.359 1.00 89.69 99 PRO A C 1
ATOM 771 O O . PRO A 1 99 ? -18.614 -15.899 2.992 1.00 89.69 99 PRO A O 1
ATOM 774 N N . TYR A 1 100 ? -18.337 -14.007 4.166 1.00 89.62 100 TYR A N 1
ATOM 775 C CA . TYR A 1 100 ? -17.010 -14.374 4.649 1.00 89.62 100 TYR A CA 1
ATOM 776 C C . TYR A 1 100 ? -17.096 -15.397 5.787 1.00 89.62 100 TYR A C 1
ATOM 778 O O . TYR A 1 100 ? -17.793 -15.182 6.781 1.00 89.62 100 TYR A O 1
ATOM 786 N N . ILE A 1 101 ? -16.359 -16.501 5.659 1.00 88.12 101 ILE A N 1
ATOM 787 C CA . ILE A 1 101 ? -16.268 -17.543 6.687 1.00 88.12 101 ILE A CA 1
ATOM 788 C C . ILE A 1 101 ? -15.142 -17.181 7.662 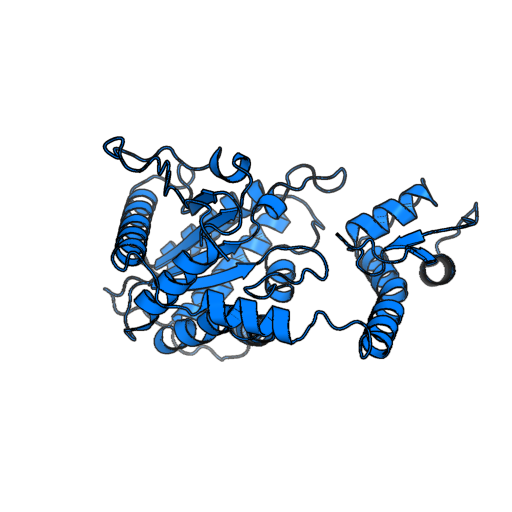1.00 88.12 101 ILE A C 1
ATOM 790 O O . ILE A 1 101 ? -14.005 -16.963 7.248 1.00 88.12 101 ILE A O 1
ATOM 794 N N . GLY A 1 102 ? -15.451 -17.158 8.962 1.00 88.38 102 GLY A N 1
ATOM 795 C CA . GLY A 1 102 ? -14.512 -16.749 10.014 1.00 88.38 102 GLY A CA 1
ATOM 796 C C . GLY A 1 102 ? -14.615 -15.260 10.343 1.00 88.38 102 GLY A C 1
ATOM 797 O O . GLY A 1 102 ? -13.644 -14.518 10.217 1.00 88.38 102 GLY A O 1
ATOM 798 N N . GLN A 1 103 ? -15.805 -14.813 10.754 1.00 87.19 103 GLN A N 1
ATOM 799 C CA . GLN A 1 103 ? -16.107 -13.407 11.069 1.00 87.19 103 GLN A CA 1
ATOM 800 C C . GLN A 1 103 ? -15.195 -12.804 12.156 1.00 87.19 103 GLN A C 1
ATOM 802 O O . GLN A 1 103 ? -15.016 -11.592 12.221 1.00 87.19 103 GLN A O 1
ATOM 807 N N . ASP A 1 104 ? -14.573 -13.641 12.984 1.00 92.12 104 ASP A N 1
ATOM 808 C CA . ASP A 1 104 ? -13.619 -13.249 14.018 1.00 92.12 104 ASP A CA 1
ATOM 809 C C . ASP A 1 104 ? -12.200 -12.984 13.477 1.00 92.12 104 ASP A C 1
ATOM 811 O O . ASP A 1 104 ? -11.389 -12.342 14.149 1.00 92.12 104 ASP A O 1
ATOM 815 N N . VAL A 1 105 ? -11.867 -13.454 12.270 1.00 92.69 105 VAL A N 1
ATOM 816 C CA . VAL A 1 105 ? -10.515 -13.338 11.699 1.00 92.69 105 VAL A CA 1
ATOM 817 C C . VAL A 1 105 ? -10.129 -11.881 11.390 1.00 92.69 105 VAL A C 1
ATOM 819 O O . VAL A 1 105 ? -9.035 -11.484 11.802 1.00 92.69 105 VAL A O 1
ATOM 822 N N . PRO A 1 106 ? -10.972 -11.040 10.754 1.00 93.88 106 PRO A N 1
ATOM 823 C CA . PRO A 1 106 ? -10.661 -9.621 10.553 1.00 93.88 106 PRO A CA 1
ATOM 824 C C . PRO A 1 106 ? -10.497 -8.865 11.877 1.00 93.88 106 PRO A C 1
ATOM 826 O O . PRO A 1 106 ? -9.608 -8.024 12.000 1.00 93.88 106 PRO A O 1
ATOM 829 N N . VAL A 1 107 ? -11.286 -9.219 12.899 1.00 93.38 107 VAL A N 1
ATOM 830 C CA . VAL A 1 107 ? -11.185 -8.647 14.254 1.00 93.38 107 VAL A CA 1
ATOM 831 C C . VAL A 1 107 ? -9.843 -9.007 14.895 1.00 93.38 107 VAL A C 1
ATOM 833 O O . VAL A 1 107 ? -9.144 -8.138 15.420 1.00 93.38 107 VAL A O 1
ATOM 836 N N . LYS A 1 108 ? -9.434 -10.279 14.803 1.00 94.69 108 LYS A N 1
ATOM 837 C CA . LYS A 1 108 ? -8.119 -10.746 15.266 1.00 94.69 108 LYS A CA 1
ATOM 838 C C . LYS A 1 108 ? -6.978 -10.040 14.535 1.00 94.69 108 LYS A C 1
ATOM 840 O O . LYS A 1 108 ? -6.015 -9.637 15.184 1.00 94.69 108 LYS A O 1
ATOM 845 N N . LEU A 1 109 ? -7.094 -9.852 13.219 1.00 94.94 109 LEU A N 1
ATOM 846 C CA . LEU A 1 109 ? -6.106 -9.122 12.424 1.00 94.94 109 LEU A CA 1
ATOM 847 C C . LEU A 1 109 ? -6.016 -7.648 12.849 1.00 94.94 109 LEU A C 1
ATOM 849 O O . LEU A 1 109 ? -4.917 -7.158 13.087 1.00 94.94 109 LEU A O 1
ATOM 853 N N . CYS A 1 110 ? -7.150 -6.965 13.021 1.00 94.81 110 CYS A N 1
ATOM 854 C CA . CYS A 1 110 ? -7.211 -5.586 13.514 1.00 94.81 110 CYS A CA 1
ATOM 855 C C . CYS A 1 110 ? -6.525 -5.438 14.885 1.00 94.81 110 CYS A C 1
ATOM 857 O O . CYS A 1 110 ? -5.673 -4.564 15.088 1.00 94.81 110 CYS A O 1
ATOM 859 N N . LYS A 1 111 ? -6.821 -6.354 15.819 1.00 94.50 111 LYS A N 1
ATOM 860 C CA . LYS A 1 111 ? -6.168 -6.404 17.134 1.00 94.50 111 LYS A CA 1
ATOM 861 C C . LYS A 1 111 ? -4.661 -6.633 17.011 1.00 94.50 111 LYS A C 1
ATOM 863 O O . LYS A 1 111 ? -3.889 -5.953 17.683 1.00 94.50 111 LYS A O 1
ATOM 868 N N . TYR A 1 112 ? -4.243 -7.553 16.144 1.00 94.62 112 TYR A N 1
ATOM 869 C CA . TYR A 1 112 ? -2.832 -7.854 15.919 1.00 94.62 112 TYR A CA 1
ATOM 870 C C . TYR A 1 112 ? -2.068 -6.647 15.358 1.00 94.62 112 TYR A C 1
ATOM 872 O O . TYR A 1 112 ? -1.025 -6.289 15.895 1.00 94.62 112 TYR A O 1
ATOM 880 N N . ILE A 1 113 ? -2.627 -5.947 14.365 1.00 94.62 113 ILE A N 1
ATOM 881 C CA . ILE A 1 113 ? -2.056 -4.699 13.829 1.00 94.62 113 ILE A CA 1
ATOM 882 C C . ILE A 1 113 ? -1.903 -3.661 14.944 1.00 94.62 113 ILE A C 1
ATOM 884 O O . ILE A 1 113 ? -0.844 -3.051 15.078 1.00 94.62 113 ILE A O 1
ATOM 888 N N . SER A 1 114 ? -2.925 -3.494 15.790 1.00 93.06 114 SER A N 1
ATOM 889 C CA . SER A 1 114 ? -2.855 -2.575 16.933 1.00 93.06 114 SER A CA 1
ATOM 890 C C . SER A 1 114 ? -1.726 -2.919 17.908 1.00 93.06 114 SER A C 1
ATOM 892 O O . SER A 1 114 ? -1.046 -2.009 18.376 1.00 93.06 114 SER A O 1
ATOM 894 N N . GLN A 1 115 ? -1.512 -4.204 18.197 1.00 91.94 115 GLN A N 1
ATOM 895 C CA . GLN A 1 115 ? -0.431 -4.671 19.071 1.00 91.94 115 GLN A CA 1
ATOM 896 C C . GLN A 1 115 ? 0.946 -4.458 18.432 1.00 91.94 115 GLN A C 1
ATOM 898 O O . GLN A 1 115 ? 1.862 -3.963 19.088 1.00 91.94 115 GLN A O 1
ATOM 903 N N . CYS A 1 116 ? 1.094 -4.778 17.144 1.00 91.62 116 CYS A N 1
ATOM 904 C CA . CYS A 1 116 ? 2.327 -4.527 16.403 1.00 91.62 116 CYS A CA 1
ATOM 905 C C . CYS A 1 116 ? 2.656 -3.031 16.347 1.00 91.62 116 CYS A C 1
ATOM 907 O O . CYS A 1 116 ? 3.814 -2.658 16.517 1.00 91.62 116 CYS A O 1
ATOM 909 N N . TRP A 1 117 ? 1.648 -2.173 16.162 1.00 92.56 117 TRP A N 1
ATOM 910 C CA . TRP A 1 117 ? 1.819 -0.722 16.203 1.00 92.56 117 TRP A CA 1
ATOM 911 C C . TRP A 1 117 ? 2.322 -0.245 17.567 1.00 92.56 117 TRP A C 1
ATOM 913 O O . TRP A 1 117 ? 3.314 0.472 17.634 1.00 92.56 117 TRP A O 1
ATOM 923 N N . GLN A 1 118 ? 1.713 -0.706 18.664 1.00 90.19 118 GLN A N 1
ATOM 924 C CA . GLN A 1 118 ? 2.164 -0.366 20.019 1.00 90.19 118 GLN A CA 1
ATOM 925 C C . GLN A 1 118 ? 3.622 -0.776 20.261 1.00 90.19 118 GLN A C 1
ATOM 927 O O . GLN A 1 118 ? 4.411 0.020 20.763 1.00 90.19 118 GLN A O 1
ATOM 932 N N . GLN A 1 119 ? 4.008 -1.984 19.839 1.00 88.06 119 GLN A N 1
ATOM 933 C CA . GLN A 1 119 ? 5.394 -2.455 19.939 1.00 88.06 119 GLN A CA 1
ATOM 934 C C . GLN A 1 119 ? 6.361 -1.649 19.067 1.00 88.06 119 GLN A C 1
ATOM 936 O O . GLN A 1 119 ? 7.520 -1.456 19.429 1.00 88.06 119 GLN A O 1
ATOM 941 N N . TYR A 1 120 ? 5.910 -1.198 17.898 1.00 88.88 120 TYR A N 1
ATOM 942 C CA . TYR A 1 120 ? 6.683 -0.313 17.036 1.00 88.88 120 TYR A CA 1
ATOM 943 C C . TYR A 1 120 ? 6.862 1.080 17.663 1.00 88.88 120 TYR A C 1
ATOM 945 O O . TYR A 1 120 ? 7.926 1.681 17.519 1.00 88.88 120 TYR A O 1
ATOM 953 N N . CYS A 1 121 ? 5.861 1.596 18.378 1.00 87.50 121 CYS A N 1
ATOM 954 C CA . CYS A 1 121 ? 5.952 2.866 19.105 1.00 87.50 121 CYS A CA 1
ATOM 955 C C . CYS A 1 121 ? 6.823 2.779 20.360 1.00 87.50 121 CYS A C 1
ATOM 957 O O . CYS A 1 121 ? 7.494 3.752 20.686 1.00 87.50 121 CYS A O 1
ATOM 959 N N . SER A 1 122 ? 6.877 1.623 21.027 1.00 83.44 122 SER A N 1
ATOM 960 C CA . SER A 1 122 ? 7.691 1.433 22.234 1.00 83.44 122 SER A CA 1
ATOM 961 C C . SER A 1 122 ? 9.177 1.164 21.964 1.00 83.44 122 SER A C 1
ATOM 963 O O . SER A 1 122 ? 9.973 1.154 22.900 1.00 83.44 122 SER A O 1
ATOM 965 N N . LYS A 1 123 ? 9.566 0.871 20.718 1.00 77.00 123 LYS A N 1
ATOM 966 C CA . LYS A 1 123 ? 10.961 0.593 20.341 1.00 77.00 123 LYS A CA 1
ATOM 967 C C . LYS A 1 123 ? 11.669 1.857 19.857 1.00 77.00 123 LYS A C 1
ATOM 969 O O . LYS A 1 123 ? 11.058 2.719 19.230 1.00 77.00 123 LYS A O 1
ATOM 974 N N . LEU A 1 124 ? 12.983 1.917 20.086 1.00 60.97 124 LEU A N 1
ATOM 975 C CA . LEU A 1 124 ? 13.843 2.940 19.492 1.00 60.97 124 LEU A CA 1
ATOM 976 C C . LEU A 1 124 ? 13.751 2.884 17.958 1.00 60.97 124 LEU A C 1
ATOM 978 O O . LEU A 1 124 ? 13.719 1.802 17.357 1.00 60.97 124 LEU A O 1
ATOM 982 N N . MET A 1 125 ? 13.692 4.062 17.332 1.00 59.19 125 MET A N 1
ATOM 983 C CA . MET A 1 125 ? 13.570 4.200 15.880 1.00 59.19 125 MET A CA 1
ATOM 984 C C . MET A 1 125 ? 14.685 3.424 15.161 1.00 59.19 125 MET A C 1
ATOM 986 O O . MET A 1 125 ? 15.842 3.455 15.569 1.00 59.19 125 MET A O 1
ATOM 990 N N . GLY A 1 126 ? 14.330 2.693 14.099 1.00 58.47 126 GLY A N 1
ATOM 991 C CA . GLY A 1 126 ? 15.278 1.930 13.272 1.00 58.47 126 GLY A CA 1
ATOM 992 C C . GLY A 1 126 ? 15.441 0.443 13.624 1.00 58.47 126 GLY A C 1
ATOM 993 O O . GLY A 1 126 ? 15.942 -0.314 12.795 1.00 58.47 126 GLY A O 1
ATOM 994 N N . GLN A 1 127 ? 14.958 -0.018 14.784 1.00 64.12 127 GLN A N 1
ATOM 995 C CA . GLN A 1 127 ? 15.043 -1.438 15.186 1.00 64.12 127 GLN A CA 1
ATOM 996 C C . GLN A 1 127 ? 13.793 -2.267 14.848 1.00 64.12 127 GLN A C 1
ATOM 998 O O . GLN A 1 127 ? 13.771 -3.489 15.009 1.00 64.12 127 GLN A O 1
ATOM 1003 N N . ALA A 1 128 ? 12.730 -1.612 14.391 1.00 75.00 128 ALA A N 1
ATOM 1004 C CA . ALA A 1 128 ? 11.486 -2.239 13.978 1.00 75.00 128 ALA A CA 1
ATOM 1005 C C . ALA A 1 128 ? 10.904 -1.502 12.772 1.00 75.00 128 ALA A C 1
ATOM 1007 O O . ALA A 1 128 ? 11.251 -0.354 12.496 1.00 75.00 128 ALA A O 1
ATOM 1008 N N . TYR A 1 129 ? 10.028 -2.191 12.052 1.00 83.38 129 TYR A N 1
ATOM 1009 C CA . TYR A 1 129 ? 9.333 -1.664 10.888 1.00 83.38 129 TYR A CA 1
ATOM 1010 C C . TYR A 1 129 ? 7.844 -1.996 11.044 1.00 83.38 129 TYR A C 1
ATOM 1012 O O . TYR A 1 129 ? 7.538 -3.137 11.406 1.00 83.38 129 TYR A O 1
ATOM 1020 N N . PRO A 1 130 ? 6.921 -1.052 10.798 1.00 91.31 130 PRO A N 1
ATOM 1021 C CA . PRO A 1 130 ? 5.498 -1.238 11.067 1.00 91.31 130 PRO A CA 1
ATOM 1022 C C . PRO A 1 130 ? 4.824 -1.976 9.912 1.00 91.31 130 PRO A C 1
ATOM 1024 O O . PRO A 1 130 ? 3.999 -1.414 9.197 1.00 91.31 130 PRO A O 1
ATOM 1027 N N . TYR A 1 131 ? 5.214 -3.231 9.687 1.00 93.44 131 TYR A N 1
ATOM 1028 C CA . TYR A 1 131 ? 4.578 -4.068 8.681 1.00 93.44 131 TYR A CA 1
ATOM 1029 C C . TYR A 1 131 ? 4.517 -5.541 9.070 1.00 93.44 131 TYR A C 1
ATOM 1031 O O . TYR A 1 131 ? 5.321 -6.034 9.862 1.00 93.44 131 TYR A O 1
ATOM 1039 N N . ILE A 1 132 ? 3.576 -6.251 8.453 1.00 93.75 132 ILE A N 1
ATOM 1040 C CA . ILE A 1 132 ? 3.467 -7.714 8.488 1.00 93.75 132 ILE A CA 1
ATOM 1041 C C . ILE A 1 132 ? 3.379 -8.259 7.066 1.00 93.75 132 ILE A C 1
ATOM 1043 O O . ILE A 1 132 ? 3.053 -7.529 6.129 1.00 93.75 132 ILE A O 1
ATOM 1047 N N . ALA A 1 133 ? 3.623 -9.558 6.913 1.00 92.56 133 ALA A N 1
ATOM 1048 C CA . ALA A 1 133 ? 3.409 -10.269 5.663 1.00 92.56 133 ALA A CA 1
ATOM 1049 C C . ALA A 1 133 ? 2.313 -11.331 5.826 1.00 92.56 133 ALA A C 1
ATOM 1051 O O . ALA A 1 133 ? 2.330 -12.106 6.781 1.00 92.56 133 ALA A O 1
ATOM 1052 N N . ILE A 1 134 ? 1.388 -11.394 4.870 1.00 92.25 134 ILE A N 1
ATOM 1053 C CA . ILE A 1 134 ? 0.412 -12.476 4.721 1.00 92.25 134 ILE A CA 1
ATOM 1054 C C . ILE A 1 134 ? 0.835 -13.284 3.496 1.00 92.25 134 ILE A C 1
ATOM 1056 O O . ILE A 1 134 ? 0.529 -12.926 2.356 1.00 92.25 134 ILE A O 1
ATOM 1060 N N . VAL A 1 135 ? 1.563 -14.375 3.741 1.00 88.94 135 VAL A N 1
ATOM 1061 C CA . VAL A 1 135 ? 2.043 -15.276 2.689 1.00 88.94 135 VAL A CA 1
ATOM 1062 C C . VAL A 1 135 ? 1.223 -16.554 2.693 1.00 88.94 135 VAL A C 1
ATOM 1064 O O . VAL A 1 135 ? 1.235 -17.318 3.655 1.00 88.94 135 VAL A O 1
ATOM 1067 N N . GLN A 1 136 ? 0.533 -16.806 1.587 1.00 86.25 136 GLN A N 1
ATOM 1068 C CA . GLN A 1 136 ? -0.222 -18.039 1.379 1.00 86.25 136 GLN A CA 1
ATOM 1069 C C . GLN A 1 136 ? -0.444 -18.261 -0.116 1.00 86.25 136 GLN A C 1
ATOM 1071 O O . GLN A 1 136 ? -0.420 -17.309 -0.901 1.00 86.25 136 GLN A O 1
ATOM 1076 N N . SER A 1 137 ? -0.711 -19.498 -0.527 1.00 84.69 137 SER A N 1
ATOM 1077 C CA . SER A 1 137 ? -1.028 -19.828 -1.919 1.00 84.69 137 SER A CA 1
ATOM 1078 C C . SER A 1 137 ? -2.204 -18.999 -2.473 1.00 84.69 137 SER A C 1
ATOM 1080 O O . SER A 1 137 ? -2.995 -18.399 -1.734 1.00 84.69 137 SER A O 1
ATOM 1082 N N . SER A 1 138 ? -2.304 -18.910 -3.801 1.00 83.31 138 SER A N 1
ATOM 1083 C CA . SER A 1 138 ? -3.424 -18.221 -4.458 1.00 83.31 138 SER A CA 1
ATOM 1084 C C . SER A 1 138 ? -4.761 -18.911 -4.150 1.00 83.31 138 SER A C 1
ATOM 1086 O O . SER A 1 138 ? -4.786 -20.108 -3.882 1.00 83.31 138 SER A O 1
ATOM 1088 N N . GLY A 1 139 ? -5.862 -18.156 -4.146 1.00 80.88 139 GLY A N 1
ATOM 1089 C CA . GLY A 1 139 ? -7.209 -18.675 -3.858 1.00 80.88 139 GLY A CA 1
ATOM 1090 C C . GLY A 1 139 ? -7.562 -18.833 -2.372 1.00 80.88 139 GLY A C 1
ATOM 1091 O O . GLY A 1 139 ? -8.721 -19.041 -2.047 1.00 80.88 139 GLY A O 1
ATOM 1092 N N . PHE A 1 140 ? -6.616 -18.650 -1.448 1.00 84.31 140 PHE A N 1
ATOM 1093 C CA . PHE A 1 140 ? -6.867 -18.775 -0.002 1.00 84.31 140 PHE A CA 1
ATOM 1094 C C . PHE A 1 140 ? -7.469 -17.521 0.663 1.00 84.31 140 PHE A C 1
ATOM 1096 O O . PHE A 1 140 ? -7.457 -17.396 1.883 1.00 84.31 140 PHE A O 1
ATOM 1103 N N . GLY A 1 141 ? -7.970 -16.561 -0.120 1.00 86.75 141 GLY A N 1
ATOM 1104 C CA . GLY A 1 141 ? -8.703 -15.414 0.425 1.00 86.75 141 GLY A CA 1
ATOM 1105 C C . GLY A 1 141 ? -7.855 -14.324 1.092 1.00 86.75 141 GLY A C 1
ATOM 1106 O O . GLY A 1 141 ? -8.392 -13.553 1.876 1.00 86.75 141 GLY A O 1
ATOM 1107 N N . LYS A 1 142 ? -6.558 -14.189 0.779 1.00 91.19 142 LYS A N 1
ATOM 1108 C CA . LYS A 1 142 ? -5.697 -13.128 1.356 1.00 91.19 142 LYS A CA 1
ATOM 1109 C C . LYS A 1 142 ? -6.241 -11.714 1.104 1.00 91.19 142 LYS A C 1
ATOM 1111 O O . LYS A 1 142 ? -6.474 -10.964 2.047 1.00 91.19 142 LYS A O 1
ATOM 1116 N N . SER A 1 143 ? -6.511 -11.380 -0.160 1.00 92.56 143 SER A N 1
ATOM 1117 C CA . SER A 1 143 ? -7.101 -10.092 -0.552 1.00 92.56 143 SER A CA 1
ATOM 1118 C C . SER A 1 143 ? -8.534 -9.951 -0.014 1.00 92.56 143 SER A C 1
ATOM 1120 O O . SER A 1 143 ? -9.004 -8.845 0.233 1.00 92.56 143 SER A O 1
ATOM 1122 N N . ARG A 1 144 ? -9.220 -11.078 0.239 1.00 93.50 144 ARG A N 1
ATOM 1123 C CA . ARG A 1 144 ? -10.547 -11.087 0.859 1.00 93.50 144 ARG A CA 1
ATOM 1124 C C . ARG A 1 144 ? -10.488 -10.732 2.345 1.00 93.50 144 ARG A C 1
ATOM 1126 O O . ARG A 1 144 ? -11.262 -9.896 2.784 1.00 93.50 144 ARG A O 1
ATOM 1133 N N . LEU A 1 145 ? -9.543 -11.291 3.098 1.00 94.94 145 LEU A N 1
ATOM 1134 C CA . LEU A 1 145 ? -9.333 -10.973 4.511 1.00 94.94 145 LEU A CA 1
ATOM 1135 C C . LEU A 1 145 ? -9.109 -9.468 4.729 1.00 94.94 145 LEU A C 1
ATOM 1137 O O . LEU A 1 145 ? -9.712 -8.879 5.621 1.00 94.94 145 LEU A O 1
ATOM 1141 N N . VAL A 1 146 ? -8.282 -8.825 3.901 1.00 96.19 146 VAL A N 1
ATOM 1142 C CA . VAL A 1 146 ? -8.053 -7.371 4.006 1.00 96.19 146 VAL A CA 1
ATOM 1143 C C . VAL A 1 146 ? -9.239 -6.531 3.530 1.00 96.19 146 VAL A C 1
ATOM 1145 O O . VAL A 1 146 ? -9.437 -5.435 4.048 1.00 96.19 146 VAL A O 1
ATOM 1148 N N . ARG A 1 147 ? -10.067 -7.039 2.608 1.00 95.75 147 ARG A N 1
ATOM 1149 C CA . ARG A 1 147 ? -11.357 -6.417 2.278 1.00 95.75 147 ARG A CA 1
ATOM 1150 C C . ARG A 1 147 ? -12.290 -6.434 3.489 1.00 95.75 147 ARG A C 1
ATOM 1152 O O . ARG A 1 147 ? -12.889 -5.414 3.801 1.00 95.75 147 ARG A O 1
ATOM 1159 N N . GLU A 1 148 ? -12.385 -7.558 4.196 1.00 95.50 148 GLU A N 1
ATOM 1160 C CA . GLU A 1 148 ? -13.207 -7.655 5.410 1.00 95.50 148 GLU A CA 1
ATOM 1161 C C . GLU A 1 148 ? -12.650 -6.813 6.563 1.00 95.50 148 GLU A C 1
ATOM 1163 O O . GLU A 1 148 ? -13.419 -6.221 7.315 1.00 95.50 148 GLU A O 1
ATOM 1168 N N . LEU A 1 149 ? -11.322 -6.680 6.669 1.00 96.00 149 LEU A N 1
ATOM 1169 C CA . LEU A 1 149 ? -10.709 -5.689 7.556 1.00 96.00 149 LEU A CA 1
ATOM 1170 C C . LEU A 1 149 ? -11.175 -4.274 7.184 1.00 96.00 149 LEU A C 1
ATOM 1172 O O . LEU A 1 149 ? -11.560 -3.519 8.068 1.00 96.00 149 LEU A O 1
ATOM 1176 N N . ALA A 1 150 ? -11.197 -3.930 5.893 1.00 95.94 150 ALA A N 1
ATOM 1177 C CA . ALA A 1 150 ? -11.669 -2.628 5.434 1.00 95.94 150 ALA A CA 1
ATOM 1178 C C . ALA A 1 150 ? -13.148 -2.393 5.792 1.00 95.94 150 ALA A C 1
ATOM 1180 O O . ALA A 1 150 ? -13.459 -1.344 6.353 1.00 95.94 150 ALA A O 1
ATOM 1181 N N . VAL A 1 151 ? -14.033 -3.379 5.568 1.00 94.50 151 VAL A N 1
ATOM 1182 C CA . VAL A 1 151 ? -15.449 -3.330 5.996 1.00 94.50 151 VAL A CA 1
ATOM 1183 C C . VAL A 1 151 ? -15.555 -3.075 7.498 1.00 94.50 151 VAL A C 1
ATOM 1185 O O . VAL A 1 151 ? -16.209 -2.117 7.904 1.00 94.50 151 VAL A O 1
ATOM 1188 N N . LEU A 1 152 ? -14.872 -3.891 8.310 1.00 93.25 152 LEU A N 1
ATOM 1189 C CA . LEU A 1 152 ? -14.864 -3.776 9.769 1.00 93.25 152 LEU A CA 1
ATOM 1190 C C . LEU A 1 152 ? -14.446 -2.372 10.211 1.00 93.25 152 LEU A C 1
ATOM 1192 O O . LEU A 1 152 ? -15.071 -1.772 11.079 1.00 93.25 152 LEU A O 1
ATOM 1196 N N . THR A 1 153 ? -13.388 -1.839 9.602 1.00 93.00 153 THR A N 1
ATOM 1197 C CA . THR A 1 153 ? -12.838 -0.542 9.993 1.00 93.00 153 THR A CA 1
ATOM 1198 C C . THR A 1 153 ? -13.636 0.639 9.456 1.00 93.00 153 THR A C 1
ATOM 1200 O O . THR A 1 153 ? -13.525 1.715 10.020 1.00 93.00 153 THR A O 1
ATOM 1203 N N . ASN A 1 154 ? -14.466 0.468 8.426 1.00 90.44 154 ASN A N 1
ATOM 1204 C CA . ASN A 1 154 ? -15.284 1.538 7.844 1.00 90.44 154 ASN A CA 1
ATOM 1205 C C . ASN A 1 154 ? -16.626 1.759 8.557 1.00 90.44 154 ASN A C 1
ATOM 1207 O O . ASN A 1 154 ? -17.313 2.731 8.245 1.00 90.44 154 ASN A O 1
ATOM 1211 N N . GLY A 1 155 ? -17.006 0.873 9.483 1.00 76.12 155 GLY A N 1
ATOM 1212 C CA . GLY A 1 155 ? -18.302 0.924 10.166 1.00 76.12 155 GLY A CA 1
ATOM 1213 C C . GLY A 1 155 ? -18.514 2.163 11.042 1.00 76.12 155 GLY A C 1
ATOM 1214 O O . GLY A 1 155 ? -19.654 2.564 11.251 1.00 76.12 155 GLY A O 1
ATOM 1215 N N . GLU A 1 156 ? -17.438 2.805 11.508 1.00 80.50 156 GLU A N 1
ATOM 1216 C CA . GLU A 1 156 ? -17.503 3.951 12.422 1.00 80.50 156 GLU A CA 1
ATOM 1217 C C . GLU A 1 156 ? -16.706 5.152 11.892 1.00 80.50 156 GLU A C 1
ATOM 1219 O O . GLU A 1 156 ? -15.560 5.022 11.435 1.00 80.50 156 GLU A O 1
ATOM 1224 N N . ALA A 1 157 ? -17.294 6.350 11.995 1.00 77.69 157 ALA A N 1
ATOM 1225 C CA . ALA A 1 157 ? -16.667 7.604 11.566 1.00 77.69 157 ALA A CA 1
ATOM 1226 C C . ALA A 1 157 ? -15.335 7.867 12.293 1.00 77.69 157 ALA A C 1
ATOM 1228 O O . ALA A 1 157 ? -14.380 8.332 11.672 1.00 77.69 157 ALA A O 1
ATOM 1229 N N . ASP A 1 158 ? -15.245 7.464 13.562 1.00 79.62 158 ASP A N 1
ATOM 1230 C CA . ASP A 1 158 ? -14.065 7.636 14.408 1.00 79.62 158 ASP A CA 1
ATOM 1231 C C . ASP A 1 158 ? -13.202 6.380 14.557 1.00 79.62 158 ASP A C 1
ATOM 1233 O O . ASP A 1 158 ? -12.297 6.369 15.393 1.00 79.62 158 ASP A O 1
ATOM 1237 N N . ALA A 1 159 ? -13.398 5.349 13.725 1.00 87.81 159 ALA A N 1
ATOM 1238 C CA . ALA A 1 159 ? -12.614 4.125 13.857 1.00 87.81 159 ALA A CA 1
ATOM 1239 C C . ALA A 1 159 ? -11.104 4.400 13.788 1.00 87.81 159 ALA A C 1
ATOM 1241 O O . ALA A 1 159 ? -10.624 5.256 13.039 1.00 87.81 159 ALA A O 1
ATOM 1242 N N . SER A 1 160 ? -10.338 3.621 14.548 1.00 92.38 160 SER A N 1
ATOM 1243 C CA . SER A 1 160 ? -8.896 3.843 14.676 1.00 92.38 160 SER A CA 1
ATOM 1244 C C . SER A 1 160 ? -8.080 3.480 13.435 1.00 92.38 160 SER A C 1
ATOM 1246 O O . SER A 1 160 ? -6.894 3.798 13.365 1.00 92.38 160 SER A O 1
ATOM 1248 N N . MET A 1 161 ? -8.694 2.803 12.461 1.00 95.62 161 MET A N 1
ATOM 1249 C CA . MET A 1 161 ? -8.031 2.295 11.266 1.00 95.62 161 MET A CA 1
ATOM 1250 C C . MET A 1 161 ? -8.811 2.619 9.998 1.00 95.62 161 MET A C 1
ATOM 1252 O O . MET A 1 161 ? -10.041 2.674 10.002 1.00 95.62 161 MET A O 1
ATOM 1256 N N . ARG A 1 162 ? -8.069 2.777 8.902 1.00 96.69 162 ARG A N 1
ATOM 1257 C CA . ARG A 1 162 ? -8.587 2.839 7.530 1.00 96.69 162 ARG A CA 1
ATOM 1258 C C . ARG A 1 162 ? -7.670 2.026 6.631 1.00 96.69 162 ARG A C 1
ATOM 1260 O O . ARG A 1 162 ? -6.457 2.079 6.803 1.00 96.69 162 ARG A O 1
ATOM 1267 N N . VAL A 1 163 ? -8.227 1.266 5.692 1.00 97.69 163 VAL A N 1
ATOM 1268 C CA . VAL A 1 163 ? -7.450 0.374 4.818 1.00 97.69 163 VAL A CA 1
ATOM 1269 C C . VAL A 1 163 ? -7.313 0.987 3.431 1.00 97.69 163 VAL A C 1
ATOM 1271 O O . VAL A 1 163 ? -8.315 1.188 2.754 1.00 97.69 163 VAL A O 1
ATOM 1274 N N . LEU A 1 164 ? -6.078 1.223 2.991 1.00 97.62 164 LEU A N 1
ATOM 1275 C CA . LEU A 1 164 ? -5.727 1.600 1.623 1.00 97.62 164 LEU A CA 1
ATOM 1276 C C . LEU A 1 164 ? -5.140 0.383 0.903 1.00 97.62 164 LEU A C 1
ATOM 1278 O O . LEU A 1 164 ? -4.021 -0.035 1.190 1.00 97.62 164 LEU A O 1
ATOM 1282 N N . TYR A 1 165 ? -5.895 -0.194 -0.033 1.00 97.12 165 TYR A N 1
ATOM 1283 C CA . TYR A 1 165 ? -5.452 -1.348 -0.815 1.00 97.12 165 TYR A CA 1
ATOM 1284 C C . TYR A 1 165 ? -4.746 -0.930 -2.106 1.00 97.12 165 TYR A C 1
ATOM 1286 O O . TYR A 1 165 ? -5.301 -0.186 -2.910 1.00 97.12 165 TYR A O 1
ATOM 1294 N N . VAL A 1 166 ? -3.543 -1.447 -2.339 1.00 95.56 166 VAL A N 1
ATOM 1295 C CA . VAL A 1 166 ? -2.738 -1.198 -3.536 1.00 95.56 166 VAL A CA 1
ATOM 1296 C C . VAL A 1 166 ? -2.234 -2.533 -4.078 1.00 95.56 166 VAL A C 1
ATOM 1298 O O . VAL A 1 166 ? -1.494 -3.254 -3.421 1.00 95.56 166 VAL A O 1
ATOM 1301 N N . CYS A 1 167 ? -2.608 -2.866 -5.308 1.00 92.94 167 CYS A N 1
ATOM 1302 C CA . CYS A 1 167 ? -2.123 -4.044 -6.017 1.00 92.94 167 CYS A CA 1
ATOM 1303 C C . CYS A 1 167 ? -0.966 -3.664 -6.954 1.00 92.94 167 CYS A C 1
ATOM 1305 O O . CYS A 1 167 ? -1.153 -2.885 -7.894 1.00 92.94 167 CYS A O 1
ATOM 1307 N N . LEU A 1 168 ? 0.215 -4.247 -6.718 1.00 91.25 168 LEU A N 1
ATOM 1308 C CA . LEU A 1 168 ? 1.475 -3.956 -7.424 1.00 91.25 168 LEU A CA 1
ATOM 1309 C C . LEU A 1 168 ? 1.677 -4.778 -8.705 1.00 91.25 168 LEU A C 1
ATOM 1311 O O . LEU A 1 168 ? 2.692 -4.649 -9.390 1.00 91.25 168 LEU A O 1
ATOM 1315 N N . ARG A 1 169 ? 0.703 -5.620 -9.051 1.00 85.81 169 ARG A N 1
ATOM 1316 C CA . ARG A 1 169 ? 0.742 -6.531 -10.199 1.00 85.81 169 ARG A CA 1
ATOM 1317 C C . ARG A 1 169 ? 1.077 -5.813 -11.518 1.00 85.81 169 ARG A C 1
ATOM 1319 O O . ARG A 1 169 ? 0.454 -4.808 -11.863 1.00 85.81 169 ARG A O 1
ATOM 1326 N N . ARG A 1 170 ? 2.028 -6.371 -12.281 1.00 75.44 170 ARG A N 1
ATOM 1327 C CA . ARG A 1 170 ? 2.431 -5.904 -13.625 1.00 75.44 170 ARG A CA 1
ATOM 1328 C C . ARG A 1 170 ? 1.477 -6.373 -14.734 1.00 75.44 170 ARG A C 1
ATOM 1330 O O . ARG A 1 170 ? 0.772 -7.373 -14.582 1.00 75.44 170 ARG A O 1
ATOM 1337 N N . GLY A 1 171 ? 1.489 -5.652 -15.860 1.00 66.75 171 GLY A N 1
ATOM 1338 C CA . GLY A 1 171 ? 0.799 -6.035 -17.100 1.00 66.75 171 GLY A CA 1
ATOM 1339 C C . GLY A 1 171 ? -0.736 -6.022 -17.027 1.00 66.75 171 GLY A C 1
ATOM 1340 O O . GLY A 1 171 ? -1.336 -5.586 -16.041 1.00 66.75 171 GLY A O 1
ATOM 1341 N N . PHE A 1 172 ? -1.400 -6.496 -18.088 1.00 57.66 172 PHE A N 1
ATOM 1342 C CA . PHE A 1 172 ? -2.872 -6.539 -18.234 1.00 57.66 172 PHE A CA 1
ATOM 1343 C C . PHE A 1 172 ? -3.548 -7.685 -17.462 1.00 57.66 172 PHE A C 1
ATOM 1345 O O . PHE A 1 172 ? -4.473 -8.326 -17.955 1.00 57.66 172 PHE A O 1
ATOM 1352 N N . SER A 1 173 ? -3.076 -7.997 -16.256 1.00 60.53 173 SER A N 1
ATOM 1353 C CA . SER A 1 173 ? -3.602 -9.141 -15.514 1.00 60.53 173 SER A CA 1
ATOM 1354 C C . SER A 1 173 ? -5.090 -8.996 -15.165 1.00 60.53 173 SER A C 1
ATOM 1356 O O . SER A 1 173 ? -5.526 -7.984 -14.608 1.00 60.53 173 SER A O 1
ATOM 1358 N N . SER A 1 174 ? -5.821 -10.078 -15.437 1.00 63.66 174 SER A N 1
ATOM 1359 C CA . SER A 1 174 ? -7.265 -10.282 -15.289 1.00 63.66 174 SER A CA 1
ATOM 1360 C C . SER A 1 174 ? -7.761 -10.548 -13.865 1.00 63.66 174 SER A C 1
ATOM 1362 O O . SER A 1 174 ? -8.959 -10.753 -13.657 1.00 63.66 174 SER A O 1
ATOM 1364 N N . GLY A 1 175 ? -6.863 -10.664 -12.884 1.00 73.81 175 GLY A N 1
ATOM 1365 C CA . GLY A 1 175 ? -7.238 -11.058 -11.523 1.00 73.81 175 GLY A CA 1
ATOM 1366 C C . GLY A 1 175 ? -8.061 -9.993 -10.793 1.00 73.81 175 GLY A C 1
ATOM 1367 O O . GLY A 1 175 ? -7.994 -8.811 -11.132 1.00 73.81 175 GLY A O 1
ATOM 1368 N N . TYR A 1 176 ? -8.787 -10.417 -9.762 1.00 79.81 176 TYR A N 1
ATOM 1369 C CA . TYR A 1 176 ? -9.611 -9.559 -8.910 1.00 79.81 176 TYR A CA 1
ATOM 1370 C C . TYR A 1 176 ? -9.136 -9.662 -7.444 1.00 79.81 176 TYR A C 1
ATOM 1372 O O . TYR A 1 176 ? -8.808 -10.780 -7.034 1.00 79.81 176 TYR A O 1
ATOM 1380 N N . PRO A 1 177 ? -9.073 -8.568 -6.653 1.00 87.12 177 PRO A N 1
ATOM 1381 C CA . PRO A 1 177 ? -9.426 -7.179 -6.987 1.00 87.12 177 PRO A CA 1
ATOM 1382 C C . PRO A 1 177 ? -8.613 -6.565 -8.133 1.00 87.12 177 PRO A C 1
ATOM 1384 O O . PRO A 1 177 ? -7.579 -7.105 -8.541 1.00 87.12 177 PRO A O 1
ATOM 1387 N N . PHE A 1 178 ? -9.103 -5.447 -8.675 1.00 84.19 178 PHE A N 1
ATOM 1388 C CA . PHE A 1 178 ? -8.456 -4.760 -9.791 1.00 84.19 178 PHE A CA 1
ATOM 1389 C C . PHE A 1 178 ? -7.049 -4.263 -9.429 1.00 84.19 178 PHE A C 1
ATOM 1391 O O . PHE A 1 178 ? -6.736 -3.951 -8.280 1.00 84.19 178 PHE A O 1
ATOM 1398 N N . ARG A 1 179 ? -6.188 -4.167 -10.449 1.00 84.62 179 ARG A N 1
ATOM 1399 C CA . ARG A 1 179 ? -4.863 -3.548 -10.313 1.00 84.62 179 ARG A CA 1
ATOM 1400 C C . ARG A 1 179 ? -4.999 -2.050 -10.033 1.00 84.62 179 ARG A C 1
ATOM 1402 O O . ARG A 1 179 ? -5.847 -1.387 -10.624 1.00 84.62 179 ARG A O 1
ATOM 1409 N N . THR A 1 180 ? -4.094 -1.498 -9.233 1.00 89.00 180 THR A N 1
ATOM 1410 C CA . THR A 1 180 ? -4.045 -0.061 -8.920 1.00 89.00 180 THR A CA 1
ATOM 1411 C C . THR A 1 180 ? -2.766 0.550 -9.496 1.00 89.00 180 THR A C 1
ATOM 1413 O O . THR A 1 180 ? -1.884 1.002 -8.766 1.00 89.00 180 THR A O 1
ATOM 1416 N N . SER A 1 181 ? -2.629 0.528 -10.825 1.00 85.50 181 SER A N 1
ATOM 1417 C CA . SER A 1 181 ? -1.387 0.911 -11.521 1.00 85.50 181 SER A CA 1
ATOM 1418 C C . SER A 1 181 ? -0.932 2.342 -11.221 1.00 85.50 181 SER A C 1
ATOM 1420 O O . SER A 1 181 ? 0.262 2.590 -11.087 1.00 85.50 181 SER A O 1
ATOM 1422 N N . HIS A 1 182 ? -1.873 3.273 -11.064 1.00 88.94 182 HIS A N 1
ATOM 1423 C CA . HIS A 1 182 ? -1.578 4.667 -10.730 1.00 88.94 182 HIS A CA 1
ATOM 1424 C C . HIS A 1 182 ? -0.909 4.795 -9.356 1.00 88.94 182 HIS A C 1
ATOM 1426 O O . HIS A 1 182 ? 0.092 5.492 -9.227 1.00 88.94 182 HIS A O 1
ATOM 1432 N N . TRP A 1 183 ? -1.404 4.056 -8.358 1.00 92.75 183 TRP A N 1
ATOM 1433 C CA . TRP A 1 183 ? -0.795 3.992 -7.029 1.00 92.75 183 TRP A CA 1
ATOM 1434 C C . TRP A 1 183 ? 0.598 3.371 -7.059 1.00 92.75 183 TRP A C 1
ATOM 1436 O O . TRP A 1 183 ? 1.504 3.902 -6.424 1.00 92.75 183 TRP A O 1
ATOM 1446 N N . ARG A 1 184 ? 0.791 2.290 -7.831 1.00 90.94 184 ARG A N 1
ATOM 1447 C CA . ARG A 1 184 ? 2.120 1.685 -8.018 1.00 90.94 184 ARG A CA 1
ATOM 1448 C C . ARG A 1 184 ? 3.109 2.719 -8.550 1.00 90.94 184 ARG A C 1
ATOM 1450 O O . ARG A 1 184 ? 4.172 2.875 -7.976 1.00 90.94 184 ARG A O 1
ATOM 1457 N N . ASN A 1 185 ? 2.744 3.427 -9.616 1.00 88.62 185 ASN A N 1
ATOM 1458 C CA . ASN A 1 185 ? 3.636 4.387 -10.266 1.00 88.62 185 ASN A CA 1
ATOM 1459 C C . ASN A 1 185 ? 3.908 5.631 -9.407 1.00 88.62 185 ASN A C 1
ATOM 1461 O O . ASN A 1 185 ? 4.962 6.235 -9.553 1.00 88.62 185 ASN A O 1
ATOM 1465 N N . TYR A 1 186 ? 2.967 6.021 -8.542 1.00 91.12 186 TYR A N 1
ATOM 1466 C CA . TYR A 1 186 ? 3.157 7.131 -7.607 1.00 91.12 186 TYR A CA 1
ATOM 1467 C C . TYR A 1 186 ? 4.077 6.757 -6.439 1.00 91.12 186 TYR A C 1
ATOM 1469 O O . TYR A 1 186 ? 5.005 7.497 -6.139 1.00 91.12 186 TYR A O 1
ATOM 1477 N N . LEU A 1 187 ? 3.837 5.610 -5.793 1.00 92.75 187 LEU A N 1
ATOM 1478 C CA . LEU A 1 187 ? 4.639 5.167 -4.646 1.00 92.75 187 LEU A CA 1
ATOM 1479 C C . LEU A 1 187 ? 6.003 4.607 -5.068 1.00 92.75 187 LEU A C 1
ATOM 1481 O O . LEU A 1 187 ? 6.975 4.697 -4.331 1.00 92.75 187 LEU A O 1
ATOM 1485 N N . PHE A 1 188 ? 6.083 4.001 -6.246 1.00 91.25 188 PHE A N 1
ATOM 1486 C CA . PHE A 1 188 ? 7.285 3.339 -6.739 1.00 91.25 188 PHE A CA 1
ATOM 1487 C C . PHE A 1 188 ? 7.566 3.824 -8.165 1.00 91.25 188 PHE A C 1
ATOM 1489 O O . PHE A 1 188 ? 7.350 3.075 -9.128 1.00 91.25 188 PHE A O 1
ATOM 1496 N N . PRO A 1 189 ? 7.970 5.101 -8.324 1.00 84.44 189 PRO A N 1
ATOM 1497 C CA . PRO A 1 189 ? 8.357 5.631 -9.624 1.00 84.44 189 PRO A CA 1
ATOM 1498 C C . PRO A 1 189 ? 9.561 4.854 -10.186 1.00 84.44 189 PRO A C 1
ATOM 1500 O O . PRO A 1 189 ? 10.169 4.044 -9.483 1.00 84.44 189 PRO A O 1
ATOM 1503 N N . PRO A 1 190 ? 9.923 5.048 -11.464 1.00 80.00 190 PRO A N 1
ATOM 1504 C CA . PRO A 1 190 ? 11.192 4.540 -11.971 1.00 80.00 190 PRO A CA 1
ATOM 1505 C C . PRO A 1 190 ? 12.351 4.951 -11.050 1.00 80.00 190 PRO A C 1
ATOM 1507 O O . PRO A 1 190 ? 12.349 6.062 -10.517 1.00 80.00 190 PRO A O 1
ATOM 1510 N N . ALA A 1 191 ? 13.288 4.029 -10.818 1.00 74.94 191 ALA A N 1
ATOM 1511 C CA . ALA A 1 191 ? 14.419 4.218 -9.913 1.00 74.94 191 ALA A CA 1
ATOM 1512 C C . ALA A 1 191 ? 15.473 5.149 -10.540 1.00 74.94 191 ALA A C 1
ATOM 1514 O O . ALA A 1 191 ? 16.564 4.731 -10.913 1.00 74.94 191 ALA A O 1
ATOM 1515 N N . ASP A 1 192 ? 15.107 6.419 -10.683 1.00 72.31 192 ASP A N 1
ATOM 1516 C CA . ASP A 1 192 ? 15.922 7.455 -11.298 1.00 72.31 192 ASP A CA 1
ATOM 1517 C C . ASP A 1 192 ? 16.519 8.325 -10.188 1.00 72.31 192 ASP A C 1
ATOM 1519 O O . ASP A 1 192 ? 15.856 9.215 -9.659 1.00 72.31 192 ASP A O 1
ATOM 1523 N N . GLY A 1 193 ? 17.769 8.055 -9.816 1.00 77.62 193 GLY A N 1
ATOM 1524 C CA . GLY A 1 193 ? 18.465 8.766 -8.742 1.00 77.62 193 GLY A CA 1
ATOM 1525 C C . GLY A 1 193 ? 19.165 7.812 -7.784 1.00 77.62 193 GLY A C 1
ATOM 1526 O O . GLY A 1 193 ? 19.166 6.599 -7.983 1.00 77.62 193 GLY A O 1
ATOM 1527 N N . ASP A 1 194 ? 19.794 8.368 -6.754 1.00 86.88 194 ASP A N 1
ATOM 1528 C CA . ASP A 1 194 ? 20.397 7.575 -5.690 1.00 86.88 194 ASP A CA 1
ATOM 1529 C C . ASP A 1 194 ? 19.334 7.008 -4.723 1.00 86.88 194 ASP A C 1
ATOM 1531 O O . ASP A 1 194 ? 18.175 7.439 -4.680 1.00 86.88 194 ASP A O 1
ATOM 1535 N N . ASP A 1 195 ? 19.743 6.013 -3.933 1.00 86.69 195 ASP A N 1
ATOM 1536 C CA . ASP A 1 195 ? 18.878 5.318 -2.977 1.00 86.69 195 ASP A CA 1
ATOM 1537 C C . ASP A 1 195 ? 18.244 6.250 -1.938 1.00 86.69 195 ASP A C 1
ATOM 1539 O O . ASP A 1 195 ? 17.118 5.994 -1.505 1.00 86.69 195 ASP A O 1
ATOM 1543 N N . GLU A 1 196 ? 18.960 7.293 -1.517 1.00 89.75 196 GLU A N 1
ATOM 1544 C CA . GLU A 1 196 ? 18.496 8.235 -0.504 1.00 89.75 196 GLU A CA 1
ATOM 1545 C C . GLU A 1 196 ? 17.393 9.127 -1.074 1.00 89.75 196 GLU A C 1
ATOM 1547 O O . GLU A 1 196 ? 16.320 9.225 -0.477 1.00 89.75 196 GLU A O 1
ATOM 1552 N N . THR A 1 197 ? 17.601 9.680 -2.269 1.00 91.31 197 THR A N 1
ATOM 1553 C CA . THR A 1 197 ? 16.605 10.476 -2.994 1.00 91.31 197 THR A CA 1
ATOM 1554 C C . THR A 1 197 ? 15.310 9.688 -3.196 1.00 91.31 197 THR A C 1
ATOM 1556 O O . THR A 1 197 ? 14.240 10.135 -2.782 1.00 91.31 197 THR A O 1
ATOM 1559 N N . LEU A 1 198 ? 15.390 8.471 -3.748 1.00 91.19 198 LEU A N 1
ATOM 1560 C CA . LEU A 1 198 ? 14.213 7.623 -3.991 1.00 91.19 198 LEU A CA 1
ATOM 1561 C C . LEU A 1 198 ? 13.472 7.259 -2.696 1.00 91.19 198 LEU A C 1
ATOM 1563 O O . LEU A 1 198 ? 12.240 7.204 -2.657 1.00 91.19 198 LEU A O 1
ATOM 1567 N N . GLN A 1 199 ? 14.219 7.001 -1.623 1.00 92.94 199 GLN A N 1
ATOM 1568 C CA . GLN A 1 199 ? 13.661 6.720 -0.305 1.00 92.94 199 GLN A CA 1
ATOM 1569 C C . GLN A 1 199 ? 12.942 7.941 0.284 1.00 92.94 199 GLN A C 1
ATOM 1571 O O . GLN A 1 199 ? 11.849 7.788 0.836 1.00 92.94 199 GLN A O 1
ATOM 1576 N N . ASN A 1 200 ? 13.534 9.129 0.171 1.00 93.25 200 ASN A N 1
ATOM 1577 C CA . ASN A 1 200 ? 12.960 10.371 0.682 1.00 93.25 200 ASN A CA 1
ATOM 1578 C C . ASN A 1 200 ? 11.689 10.740 -0.089 1.00 93.25 200 ASN A C 1
ATOM 1580 O O . ASN A 1 200 ? 10.661 10.983 0.538 1.00 93.25 200 ASN A O 1
ATOM 1584 N N . THR A 1 201 ? 11.696 10.628 -1.421 1.00 93.69 201 THR A N 1
ATOM 1585 C CA . THR A 1 201 ? 10.497 10.830 -2.251 1.00 93.69 201 THR A CA 1
ATOM 1586 C C . THR A 1 201 ? 9.354 9.892 -1.851 1.00 93.69 201 THR A C 1
ATOM 1588 O O . THR A 1 201 ? 8.210 10.321 -1.706 1.00 93.69 201 THR A O 1
ATOM 1591 N N . LEU A 1 202 ? 9.642 8.606 -1.615 1.00 95.94 202 LEU A N 1
ATOM 1592 C CA . LEU A 1 202 ? 8.627 7.660 -1.141 1.00 95.94 202 LEU A CA 1
ATOM 1593 C C . LEU A 1 202 ? 8.116 8.024 0.261 1.00 95.94 202 LEU A C 1
ATOM 1595 O O . LEU A 1 202 ? 6.916 7.942 0.522 1.00 95.94 202 LEU A O 1
ATOM 1599 N N . SER A 1 203 ? 9.004 8.446 1.161 1.00 96.31 203 SER A N 1
ATOM 1600 C CA . SER A 1 203 ? 8.633 8.890 2.508 1.00 96.31 203 SER A CA 1
ATOM 1601 C C . SER A 1 203 ? 7.695 10.103 2.468 1.00 96.31 203 SER A C 1
ATOM 1603 O O . SER A 1 203 ? 6.654 10.100 3.123 1.00 96.31 203 SER A O 1
ATOM 1605 N N . GLU A 1 204 ? 8.019 11.113 1.662 1.00 95.06 204 GLU A N 1
ATOM 1606 C CA . GLU A 1 204 ? 7.198 12.313 1.460 1.00 95.06 204 GLU A CA 1
ATOM 1607 C C . GLU A 1 204 ? 5.825 11.976 0.871 1.00 95.06 204 GLU A C 1
ATOM 1609 O O . GLU A 1 204 ? 4.799 12.466 1.356 1.00 95.06 204 GLU A O 1
ATOM 1614 N N . GLY A 1 205 ? 5.782 11.081 -0.121 1.00 95.62 205 GLY A N 1
ATOM 1615 C CA . GLY A 1 205 ? 4.529 10.596 -0.696 1.00 95.62 205 GLY A CA 1
ATOM 1616 C C . GLY A 1 205 ? 3.652 9.883 0.337 1.00 95.62 205 GLY A C 1
ATOM 1617 O O . GLY A 1 205 ? 2.454 10.150 0.432 1.00 95.62 205 GLY A O 1
ATOM 1618 N N . LEU A 1 206 ? 4.242 9.024 1.175 1.00 97.56 206 LEU A N 1
ATOM 1619 C CA . LEU A 1 206 ? 3.534 8.358 2.274 1.00 97.56 206 LEU A CA 1
ATOM 1620 C C . LEU A 1 206 ? 2.997 9.364 3.304 1.00 97.56 206 LEU A C 1
ATOM 1622 O O . LEU A 1 206 ? 1.835 9.264 3.702 1.00 97.56 206 LEU A O 1
ATOM 1626 N N . CYS A 1 207 ? 3.804 10.353 3.699 1.00 95.75 207 CYS A N 1
ATOM 1627 C CA . CYS A 1 207 ? 3.383 11.432 4.594 1.00 95.75 207 CYS A CA 1
ATOM 1628 C C . CYS A 1 207 ? 2.196 12.217 4.034 1.00 95.75 207 CYS A C 1
ATOM 1630 O O . CYS A 1 207 ? 1.218 12.435 4.748 1.00 95.75 207 CYS A O 1
ATOM 1632 N N . THR A 1 208 ? 2.264 12.607 2.762 1.00 95.38 208 THR A N 1
ATOM 1633 C CA . THR A 1 208 ? 1.209 13.367 2.074 1.00 95.38 208 THR A CA 1
ATOM 1634 C C . THR A 1 208 ? -0.097 12.576 2.043 1.00 95.38 208 THR A C 1
ATOM 1636 O O . THR A 1 208 ? -1.146 13.080 2.446 1.00 95.38 208 THR A O 1
ATOM 1639 N N . VAL A 1 209 ? -0.024 11.294 1.670 1.00 96.56 209 VAL A N 1
ATOM 1640 C CA . VAL A 1 209 ? -1.179 10.385 1.664 1.00 96.56 209 VAL A CA 1
ATOM 1641 C C . VAL A 1 209 ? -1.808 10.274 3.051 1.00 96.56 209 VAL A C 1
ATOM 1643 O O . VAL A 1 209 ? -3.030 10.350 3.173 1.00 96.56 209 VAL A O 1
ATOM 1646 N N . PHE A 1 210 ? -0.999 10.124 4.103 1.00 96.62 210 PHE A N 1
ATOM 1647 C CA . PHE A 1 210 ? -1.508 10.053 5.471 1.00 96.62 210 PHE A CA 1
ATOM 1648 C C . PHE A 1 210 ? -2.171 11.361 5.915 1.00 96.62 210 PHE A C 1
ATOM 1650 O O . PHE A 1 210 ? -3.271 11.329 6.461 1.00 96.62 210 PHE A O 1
ATOM 1657 N N . GLN A 1 211 ? -1.539 12.507 5.660 1.00 94.50 211 GLN A N 1
ATOM 1658 C CA . GLN A 1 211 ? -2.067 13.822 6.036 1.00 94.50 211 GLN A CA 1
ATOM 1659 C C . GLN A 1 211 ? -3.417 14.091 5.371 1.00 94.50 211 GLN A C 1
ATOM 1661 O O . GLN A 1 211 ? -4.377 14.468 6.043 1.00 94.50 211 GLN A O 1
ATOM 1666 N N . ASN A 1 212 ? -3.523 13.813 4.073 1.00 93.69 212 ASN A N 1
ATOM 1667 C CA . ASN A 1 212 ? -4.773 13.958 3.336 1.00 93.69 212 ASN A CA 1
ATOM 1668 C C . ASN A 1 212 ? -5.840 12.957 3.799 1.00 93.69 212 ASN A C 1
ATOM 1670 O O . ASN A 1 212 ? -7.016 13.308 3.876 1.00 93.69 212 ASN A O 1
ATOM 1674 N N . ALA A 1 213 ? -5.443 11.737 4.176 1.00 94.38 213 ALA A N 1
ATOM 1675 C CA . ALA A 1 213 ? -6.362 10.763 4.757 1.00 94.38 213 ALA A CA 1
ATOM 1676 C C . ALA A 1 213 ? -6.905 11.219 6.119 1.00 94.38 213 ALA A C 1
ATOM 1678 O O . ALA A 1 213 ? -8.093 11.057 6.383 1.00 94.38 213 ALA A O 1
ATOM 1679 N N . VAL A 1 214 ? -6.062 11.796 6.981 1.00 92.56 214 VAL A N 1
ATOM 1680 C CA . VAL A 1 214 ? -6.473 12.324 8.293 1.00 92.56 214 VAL A CA 1
ATOM 1681 C C . VAL A 1 214 ? -7.427 13.509 8.150 1.00 92.56 214 VAL A C 1
ATOM 1683 O O . VAL A 1 214 ? -8.416 13.567 8.880 1.00 92.56 214 VAL A O 1
ATOM 1686 N N . SER A 1 215 ? -7.178 14.405 7.191 1.00 90.81 215 SER A N 1
ATOM 1687 C CA . SER A 1 215 ? -8.036 15.568 6.918 1.00 90.81 215 SER A CA 1
ATOM 1688 C C . SER A 1 215 ? -9.476 15.191 6.552 1.00 90.81 215 SER A C 1
ATOM 1690 O O . SER A 1 215 ? -10.387 15.977 6.794 1.00 90.81 215 SER A O 1
ATOM 1692 N N . ASP A 1 216 ? -9.698 13.988 6.018 1.00 91.06 216 ASP A N 1
ATOM 1693 C CA . ASP A 1 216 ? -11.032 13.469 5.705 1.00 91.06 216 ASP A CA 1
ATOM 1694 C C . ASP A 1 216 ? -11.234 12.032 6.214 1.00 91.06 216 ASP A C 1
ATOM 1696 O O . ASP A 1 216 ? -11.722 11.138 5.516 1.00 91.06 216 ASP A O 1
ATOM 1700 N N . TRP A 1 217 ? -10.837 11.788 7.466 1.00 92.06 217 TRP A N 1
ATOM 1701 C CA . TRP A 1 217 ? -10.823 10.440 8.043 1.00 92.06 217 TRP A CA 1
ATOM 1702 C C . TRP A 1 217 ? -12.195 9.748 8.044 1.00 92.06 217 TRP A C 1
ATOM 1704 O O . TRP A 1 217 ? -12.294 8.521 7.915 1.00 92.06 217 TRP A O 1
ATOM 1714 N N . ALA A 1 218 ? -13.269 10.528 8.177 1.00 89.75 218 ALA A N 1
ATOM 1715 C CA . ALA A 1 218 ? -14.637 10.023 8.176 1.00 89.75 218 ALA A CA 1
ATOM 1716 C C . ALA A 1 218 ? -15.021 9.383 6.829 1.00 89.75 218 ALA A C 1
ATOM 1718 O O . ALA A 1 218 ? -15.774 8.407 6.815 1.00 89.75 218 ALA A O 1
ATOM 1719 N N . ASN A 1 219 ? -14.478 9.884 5.712 1.00 91.75 219 ASN A N 1
ATOM 1720 C CA . ASN A 1 219 ? -14.840 9.429 4.368 1.00 91.75 219 ASN A CA 1
ATOM 1721 C C . ASN A 1 219 ? -13.738 8.631 3.665 1.00 91.75 219 ASN A C 1
ATOM 1723 O O . ASN A 1 219 ? -14.066 7.764 2.852 1.00 91.75 219 ASN A O 1
ATOM 1727 N N . VAL A 1 220 ? -12.459 8.830 4.010 1.00 93.56 220 VAL A N 1
ATOM 1728 C CA . VAL A 1 220 ? -11.325 8.172 3.331 1.00 93.56 220 VAL A CA 1
ATOM 1729 C C . VAL A 1 220 ? -11.451 6.646 3.309 1.00 93.56 220 VAL A C 1
ATOM 1731 O O . VAL A 1 220 ? -11.073 5.995 2.341 1.00 93.56 220 VAL A O 1
ATOM 1734 N N . GLY A 1 221 ? -12.056 6.055 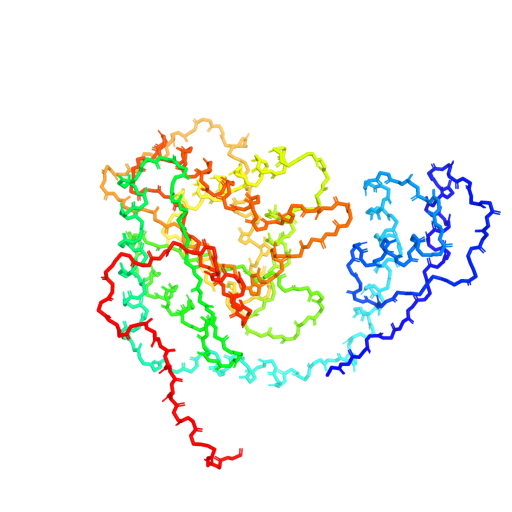4.342 1.00 92.69 221 GLY A N 1
ATOM 1735 C CA . GLY A 1 221 ? -12.329 4.619 4.389 1.00 92.69 221 GLY A CA 1
ATOM 1736 C C . GLY A 1 221 ? -13.236 4.132 3.270 1.00 92.69 221 GLY A C 1
ATOM 1737 O O . GLY A 1 221 ? -12.948 3.113 2.640 1.00 92.69 221 GLY A O 1
ATOM 1738 N N . LYS A 1 222 ? -14.314 4.874 2.996 1.00 93.06 222 LYS A N 1
ATOM 1739 C CA . LYS A 1 222 ? -15.269 4.557 1.927 1.00 93.06 222 LYS A CA 1
ATOM 1740 C C . LYS A 1 222 ? -14.608 4.684 0.558 1.00 93.06 222 LYS A C 1
ATOM 1742 O O . LYS A 1 222 ? -14.827 3.840 -0.299 1.00 93.06 222 LYS A O 1
ATOM 1747 N N . GLU A 1 223 ? -13.769 5.695 0.373 1.00 92.88 223 GLU A N 1
ATOM 1748 C CA . GLU A 1 223 ? -13.063 5.943 -0.889 1.00 92.88 223 GLU A CA 1
ATOM 1749 C C . GLU A 1 223 ? -12.002 4.881 -1.169 1.00 92.88 223 GLU A C 1
ATOM 1751 O O . GLU A 1 223 ? -11.986 4.276 -2.240 1.00 92.88 223 GLU A O 1
ATOM 1756 N N . CYS A 1 224 ? -11.165 4.571 -0.180 1.00 93.31 224 CYS A N 1
ATOM 1757 C CA . CYS A 1 224 ? -10.186 3.498 -0.298 1.00 93.31 224 CYS A CA 1
ATOM 1758 C C . CYS A 1 224 ? -10.856 2.133 -0.505 1.00 93.31 224 CYS A C 1
ATOM 1760 O O . CYS A 1 224 ? -10.336 1.297 -1.244 1.00 93.31 224 CYS A O 1
ATOM 1762 N N . PHE A 1 225 ? -12.030 1.901 0.093 1.00 94.00 225 PHE A N 1
ATOM 1763 C CA . PHE A 1 225 ? -12.783 0.662 -0.099 1.00 94.00 225 PHE A CA 1
ATOM 1764 C C . PHE A 1 225 ? -13.204 0.438 -1.554 1.00 94.00 225 PHE A C 1
ATOM 1766 O O . PHE A 1 225 ? -13.205 -0.702 -2.021 1.00 94.00 225 PHE A O 1
ATOM 1773 N N . GLN A 1 226 ? -13.462 1.509 -2.312 1.00 92.88 226 GLN A N 1
ATOM 1774 C CA . GLN A 1 226 ? -13.809 1.396 -3.730 1.00 92.88 226 GLN A CA 1
ATOM 1775 C C . GLN A 1 226 ? -12.700 0.740 -4.564 1.00 92.88 226 GLN A C 1
ATOM 1777 O O . GLN A 1 226 ? -12.992 0.229 -5.642 1.00 92.88 226 GLN A O 1
ATOM 1782 N N . HIS A 1 227 ? -11.452 0.671 -4.081 1.00 91.88 227 HIS A N 1
ATOM 1783 C CA . HIS A 1 227 ? -10.373 -0.056 -4.762 1.00 91.88 227 HIS A CA 1
ATOM 1784 C C . HIS A 1 227 ? -10.677 -1.550 -4.927 1.00 91.88 227 HIS A C 1
ATOM 1786 O O . HIS A 1 227 ? -10.175 -2.187 -5.855 1.00 91.88 227 HIS A O 1
ATOM 1792 N N . PHE A 1 228 ? -11.502 -2.118 -4.044 1.00 90.31 228 PHE A N 1
ATOM 1793 C CA . PHE A 1 228 ? -11.942 -3.499 -4.170 1.00 90.31 228 PHE A CA 1
ATOM 1794 C C . PHE A 1 228 ? -13.014 -3.666 -5.250 1.00 90.31 228 PHE A C 1
ATOM 1796 O O . PHE A 1 228 ? -13.104 -4.735 -5.836 1.00 90.31 228 PHE A O 1
ATOM 1803 N N . GLU A 1 229 ? -13.803 -2.635 -5.551 1.00 87.19 229 GLU A N 1
ATOM 1804 C CA . GLU A 1 229 ? -15.053 -2.761 -6.317 1.00 87.19 229 GLU A CA 1
ATOM 1805 C C . GLU A 1 229 ? -14.975 -2.128 -7.710 1.00 87.19 229 GLU A C 1
ATOM 1807 O O . GLU A 1 229 ? -15.534 -2.663 -8.670 1.00 87.19 229 GLU A O 1
ATOM 1812 N N . ASN A 1 230 ? -14.236 -1.028 -7.844 1.00 85.75 230 ASN A N 1
ATOM 1813 C CA . ASN A 1 230 ? -14.194 -0.197 -9.037 1.00 85.75 230 ASN A CA 1
ATOM 1814 C C . ASN A 1 230 ? -12.757 -0.048 -9.561 1.00 85.75 230 ASN A C 1
ATOM 1816 O O . ASN A 1 230 ? -11.870 0.465 -8.881 1.00 85.75 230 ASN A O 1
ATOM 1820 N N . ALA A 1 231 ? -12.544 -0.438 -10.820 1.00 80.94 231 ALA A N 1
ATOM 1821 C CA . ALA A 1 231 ? -11.249 -0.358 -11.492 1.00 80.94 231 ALA A CA 1
ATOM 1822 C C . ALA A 1 231 ? -10.683 1.073 -11.587 1.00 80.94 231 ALA A C 1
ATOM 1824 O O . ALA A 1 231 ? -9.465 1.238 -11.641 1.00 80.94 231 ALA A O 1
ATOM 1825 N N . GLN A 1 232 ? -11.545 2.096 -11.593 1.00 83.50 232 GLN A N 1
ATOM 1826 C CA . GLN A 1 232 ? -11.140 3.502 -11.680 1.00 83.50 232 GLN A CA 1
ATOM 1827 C C . GLN A 1 232 ? -10.955 4.180 -10.320 1.00 83.50 232 GLN A C 1
ATOM 1829 O O . GLN A 1 232 ? -10.377 5.264 -10.263 1.00 83.50 232 GLN A O 1
ATOM 1834 N N . ALA A 1 233 ? -11.365 3.542 -9.218 1.00 85.94 233 ALA A N 1
ATOM 1835 C CA . ALA A 1 233 ? -11.241 4.132 -7.885 1.00 85.94 233 ALA A CA 1
ATOM 1836 C C . ALA A 1 233 ? -9.791 4.490 -7.542 1.00 85.94 233 ALA A C 1
ATOM 1838 O O . ALA A 1 233 ? -9.531 5.534 -6.957 1.00 85.94 233 ALA A O 1
ATOM 1839 N N . GLY A 1 234 ? -8.829 3.682 -8.001 1.00 85.88 234 GLY A N 1
ATOM 1840 C CA . GLY A 1 234 ? -7.411 3.966 -7.803 1.00 85.88 234 GLY A CA 1
ATOM 1841 C C . GLY A 1 234 ? -6.958 5.316 -8.377 1.00 85.88 234 GLY A C 1
ATOM 1842 O O . GLY A 1 234 ? -6.054 5.917 -7.810 1.00 85.88 234 GLY A O 1
ATOM 1843 N N . VAL A 1 235 ? -7.570 5.809 -9.462 1.00 86.88 235 VAL A N 1
ATOM 1844 C CA . VAL A 1 235 ? -7.252 7.125 -10.049 1.00 86.88 235 VAL A CA 1
ATOM 1845 C C . VAL A 1 235 ? -7.801 8.242 -9.169 1.00 86.88 235 VAL A C 1
ATOM 1847 O O . VAL A 1 235 ? -7.061 9.148 -8.791 1.00 86.88 235 VAL A O 1
ATOM 1850 N N . THR A 1 236 ? -9.084 8.154 -8.816 1.00 87.94 236 THR A N 1
ATOM 1851 C CA . THR A 1 236 ? -9.787 9.176 -8.033 1.00 87.94 236 THR A CA 1
ATOM 1852 C C . THR A 1 236 ? -9.219 9.294 -6.622 1.00 87.94 236 THR A C 1
ATOM 1854 O O . THR A 1 236 ? -8.875 10.393 -6.188 1.00 87.94 236 THR A O 1
ATOM 1857 N N . THR A 1 237 ? -9.035 8.169 -5.927 1.00 92.75 237 THR A N 1
ATOM 1858 C CA . THR A 1 237 ? -8.469 8.155 -4.573 1.00 92.75 237 THR A CA 1
ATOM 1859 C C . THR A 1 237 ? -7.024 8.642 -4.574 1.00 92.75 237 THR A C 1
ATOM 1861 O O . THR A 1 237 ? -6.632 9.383 -3.677 1.00 92.75 237 THR A O 1
ATOM 1864 N N . LEU A 1 238 ? -6.224 8.292 -5.592 1.00 92.06 238 LEU A N 1
ATOM 1865 C CA . LEU A 1 238 ? -4.865 8.822 -5.706 1.00 92.06 238 LEU A CA 1
ATOM 1866 C C . LEU A 1 238 ? -4.876 10.335 -5.908 1.00 92.06 238 LEU A C 1
ATOM 1868 O O . LEU A 1 238 ? -4.130 11.029 -5.228 1.00 92.06 238 LEU A O 1
ATOM 1872 N N . ALA A 1 239 ? -5.703 10.845 -6.826 1.00 90.19 239 ALA A N 1
ATOM 1873 C CA . ALA A 1 239 ? -5.802 12.278 -7.085 1.00 90.19 239 ALA A CA 1
ATOM 1874 C C . ALA A 1 239 ? -6.126 13.051 -5.802 1.00 90.19 239 ALA A C 1
ATOM 1876 O O . ALA A 1 239 ? -5.479 14.055 -5.536 1.00 90.19 239 ALA A O 1
ATOM 1877 N N . LYS A 1 240 ? -7.045 12.533 -4.983 1.00 90.56 240 LYS A N 1
ATOM 1878 C CA . LYS A 1 240 ? -7.406 13.130 -3.698 1.00 90.56 240 LYS A CA 1
ATOM 1879 C C . LYS A 1 240 ? -6.281 13.057 -2.662 1.00 90.56 240 LYS A C 1
ATOM 1881 O O . LYS A 1 240 ? -5.998 14.045 -1.995 1.00 90.56 240 LYS A O 1
ATOM 1886 N N . LEU A 1 241 ? -5.640 11.896 -2.515 1.00 92.19 241 LEU A N 1
ATOM 1887 C CA . LEU A 1 241 ? -4.662 11.666 -1.446 1.00 92.19 241 LEU A CA 1
ATOM 1888 C C . LEU A 1 241 ? -3.252 12.177 -1.765 1.00 92.19 241 LEU A C 1
ATOM 1890 O O . LEU A 1 241 ? -2.453 12.317 -0.845 1.00 92.19 241 LEU A O 1
ATOM 1894 N N . ARG A 1 242 ? -2.941 12.495 -3.027 1.00 90.25 242 ARG A N 1
ATOM 1895 C CA . ARG A 1 242 ? -1.647 13.079 -3.423 1.00 90.25 242 ARG A CA 1
ATOM 1896 C C . ARG A 1 242 ? -1.634 14.607 -3.489 1.00 90.25 242 ARG A C 1
ATOM 1898 O O . ARG A 1 242 ? -0.592 15.160 -3.813 1.00 90.25 242 ARG A O 1
ATOM 1905 N N . CYS A 1 243 ? -2.778 15.278 -3.333 1.00 77.75 243 CYS A N 1
ATOM 1906 C CA . CYS A 1 243 ? -2.838 16.732 -3.468 1.00 77.75 243 CYS A CA 1
ATOM 1907 C C . CYS A 1 243 ? -1.976 17.394 -2.390 1.00 77.75 243 CYS A C 1
ATOM 1909 O O . CYS A 1 243 ? -2.240 17.225 -1.200 1.00 77.75 243 CYS A O 1
ATOM 1911 N N . ASP A 1 244 ? -0.975 18.166 -2.806 1.00 58.78 244 ASP A N 1
ATOM 1912 C CA . ASP A 1 244 ? -0.207 18.994 -1.887 1.00 58.78 244 ASP A CA 1
ATOM 1913 C C . ASP A 1 244 ? -1.138 20.043 -1.271 1.00 58.78 244 ASP A C 1
ATOM 1915 O O . ASP A 1 244 ? -1.874 20.743 -1.976 1.00 58.78 244 ASP A O 1
ATOM 1919 N N . ALA A 1 245 ? -1.075 20.208 0.049 1.00 50.62 245 ALA A N 1
ATOM 1920 C CA . ALA A 1 245 ? -1.841 21.218 0.783 1.00 50.62 245 ALA A CA 1
ATOM 1921 C C . ALA A 1 245 ? -1.546 22.675 0.333 1.00 50.62 245 ALA A C 1
ATOM 1923 O O . ALA A 1 245 ? -2.205 23.608 0.781 1.00 50.62 245 ALA A O 1
ATOM 1924 N N . GLY A 1 246 ? -0.591 22.887 -0.583 1.00 42.03 246 GLY A N 1
ATOM 1925 C CA . GLY A 1 246 ? -0.111 24.186 -1.064 1.00 42.03 246 GLY A CA 1
ATOM 1926 C C . GLY A 1 246 ? -1.070 25.013 -1.933 1.00 42.03 246 GLY A C 1
ATOM 1927 O O . GLY A 1 246 ? -0.702 26.112 -2.331 1.00 42.03 246 GLY A O 1
ATOM 1928 N N . SER A 1 247 ? -2.291 24.548 -2.218 1.00 38.19 247 SER A N 1
ATOM 1929 C CA . SER A 1 247 ? -3.340 25.384 -2.850 1.00 38.19 247 SER A CA 1
ATOM 1930 C C . SER A 1 247 ? -4.429 25.850 -1.879 1.00 38.19 247 SER A C 1
ATOM 1932 O O . SER A 1 247 ? -5.310 26.621 -2.260 1.00 38.19 247 SER A O 1
ATOM 1934 N N . VAL A 1 248 ? -4.367 25.434 -0.612 1.00 38.97 248 VAL A N 1
ATOM 1935 C CA . VAL A 1 248 ? -5.287 25.893 0.428 1.00 38.97 248 VAL A CA 1
ATOM 1936 C C . VAL A 1 248 ? -4.492 26.775 1.384 1.00 38.97 248 VAL A C 1
ATOM 1938 O O . VAL A 1 248 ? -3.638 26.309 2.132 1.00 38.97 248 VAL A O 1
ATOM 1941 N N . LYS A 1 249 ? -4.749 28.088 1.306 1.00 33.34 249 LYS A N 1
ATOM 1942 C CA . LYS A 1 249 ? -4.253 29.118 2.234 1.00 33.34 249 LYS A CA 1
ATOM 1943 C C . LYS A 1 249 ? -4.258 28.574 3.659 1.00 33.34 249 LYS A C 1
ATOM 1945 O O . LYS A 1 249 ? -5.290 28.035 4.037 1.00 33.34 249 LYS A O 1
ATOM 1950 N N . HIS A 1 250 ? -3.173 28.766 4.419 1.00 35.22 250 HIS A N 1
ATOM 1951 C CA . HIS A 1 250 ? -3.073 28.559 5.874 1.00 35.22 250 HIS A CA 1
ATOM 1952 C C . HIS A 1 250 ? -4.444 28.505 6.569 1.00 35.22 250 HIS A C 1
ATOM 1954 O O . HIS A 1 250 ? -4.971 29.515 7.028 1.00 35.22 250 HIS A O 1
ATOM 1960 N N . THR A 1 251 ? -5.043 27.322 6.627 1.00 34.44 251 THR A N 1
ATOM 1961 C CA . THR A 1 251 ? -6.253 27.078 7.397 1.00 34.44 251 THR A CA 1
ATOM 1962 C C . THR A 1 251 ? -5.936 25.873 8.244 1.00 34.44 251 THR A C 1
ATOM 1964 O O . THR A 1 251 ? -5.780 24.775 7.733 1.00 34.44 251 THR A O 1
ATOM 1967 N N . GLN A 1 252 ? -5.695 26.181 9.518 1.00 44.59 252 GLN A N 1
ATOM 1968 C CA . GLN A 1 252 ? -5.692 25.305 10.683 1.00 44.59 252 GLN A CA 1
ATOM 1969 C C . GLN A 1 252 ? -5.251 23.865 10.403 1.00 44.59 252 GLN A C 1
ATOM 1971 O O . GLN A 1 252 ? -6.018 23.042 9.910 1.00 44.59 252 GLN A O 1
ATOM 1976 N N . GLN A 1 253 ? -4.012 23.565 10.811 1.00 50.97 253 GLN A N 1
ATOM 1977 C CA . GLN A 1 253 ? -3.574 22.204 11.121 1.00 50.97 253 GLN A CA 1
ATOM 1978 C C . GLN A 1 253 ? -4.750 21.442 11.749 1.00 50.97 253 GLN A C 1
ATOM 1980 O O . GLN A 1 253 ? -5.255 21.906 12.776 1.00 50.97 253 GLN A O 1
ATOM 1985 N N . PRO A 1 254 ? -5.209 20.317 11.172 1.00 49.59 254 PRO A N 1
ATOM 1986 C CA . PRO A 1 254 ? -6.177 19.481 11.850 1.00 49.59 254 PRO A CA 1
ATOM 1987 C C . PRO A 1 254 ? -5.469 18.916 13.078 1.00 49.59 254 PRO A C 1
ATOM 1989 O O . PRO A 1 254 ? -4.725 17.938 13.001 1.00 49.59 254 PRO A O 1
ATOM 1992 N N . CYS A 1 255 ? -5.644 19.590 14.213 1.00 47.44 255 CYS A N 1
ATOM 1993 C CA . CYS A 1 255 ? -5.311 19.038 15.504 1.00 47.44 255 CYS A CA 1
ATOM 1994 C C . CYS A 1 255 ? -6.170 17.784 15.637 1.00 47.44 255 CYS A C 1
ATOM 1996 O O . CYS A 1 255 ? -7.401 17.847 15.690 1.00 47.44 255 CYS A O 1
ATOM 1998 N N . LEU A 1 256 ? -5.528 16.613 15.620 1.00 58.25 256 LEU A N 1
ATOM 1999 C CA . LEU A 1 256 ? -6.208 15.416 16.083 1.00 58.25 256 LEU A CA 1
ATOM 2000 C C . LEU A 1 256 ? -6.751 15.765 17.464 1.00 58.25 256 LEU A C 1
ATOM 2002 O O . LEU A 1 256 ? -6.004 16.249 18.318 1.00 58.25 256 LEU A O 1
ATOM 2006 N N . LYS A 1 257 ? -8.054 15.558 17.681 1.00 57.16 257 LYS A N 1
ATOM 2007 C CA . LYS A 1 257 ? -8.575 15.536 19.048 1.00 57.16 257 LYS A CA 1
ATOM 2008 C C . LYS A 1 257 ? -7.649 14.596 19.815 1.00 57.16 257 LYS A C 1
ATOM 2010 O O . LYS A 1 257 ? -7.427 13.486 19.332 1.00 57.16 257 LYS A O 1
ATOM 2015 N N . SER A 1 258 ? -7.093 15.081 20.925 1.00 50.19 258 SER A N 1
ATOM 2016 C CA . SER A 1 258 ? -5.931 14.577 21.688 1.00 50.19 258 SER A CA 1
ATOM 2017 C C . SER A 1 258 ? -5.904 13.069 22.030 1.00 50.19 258 SER A C 1
ATOM 2019 O O . SER A 1 258 ? -4.976 12.614 22.688 1.00 50.19 258 SER A O 1
ATOM 2021 N N . GLU A 1 259 ? -6.897 12.289 21.610 1.00 57.84 259 GLU A N 1
ATOM 2022 C CA . GLU A 1 259 ? -7.133 10.893 21.983 1.00 57.84 259 GLU A CA 1
ATOM 2023 C C . GLU A 1 259 ? -7.477 9.979 20.786 1.00 57.84 259 GLU A C 1
ATOM 2025 O O . GLU A 1 259 ? -7.647 8.771 20.946 1.00 57.84 259 GLU A O 1
ATOM 2030 N N . SER A 1 260 ? -7.615 10.512 19.566 1.00 78.25 260 SER A N 1
ATOM 2031 C CA . SER A 1 260 ? -8.053 9.705 18.419 1.00 78.25 260 SER A CA 1
ATOM 2032 C C . SER A 1 260 ? -6.883 8.998 17.740 1.00 78.25 260 SER A C 1
ATOM 2034 O O . SER A 1 260 ? -6.144 9.600 16.964 1.00 78.25 260 SER A O 1
ATOM 2036 N N . LYS A 1 261 ? -6.760 7.689 17.977 1.00 89.69 261 LYS A N 1
ATOM 2037 C CA . LYS A 1 261 ? -5.840 6.810 17.245 1.00 89.69 261 LYS A CA 1
ATOM 2038 C C . LYS A 1 261 ? -6.182 6.778 15.753 1.00 89.69 261 LYS A C 1
ATOM 2040 O O . LYS A 1 261 ? -7.340 6.573 15.398 1.00 89.69 261 LYS A O 1
ATOM 2045 N N . ARG A 1 262 ? -5.190 6.958 14.875 1.00 94.75 262 ARG A N 1
ATOM 2046 C CA . ARG A 1 262 ? -5.349 7.011 13.409 1.00 94.75 262 ARG A CA 1
ATOM 2047 C C . ARG A 1 262 ? -4.244 6.217 12.709 1.00 94.75 262 ARG A C 1
ATOM 2049 O O . ARG A 1 262 ? -3.172 6.737 12.415 1.00 94.75 262 ARG A O 1
ATOM 2056 N N . ILE A 1 263 ? -4.512 4.948 12.416 1.00 96.62 263 ILE A N 1
ATOM 2057 C CA . ILE A 1 263 ? -3.597 4.071 11.676 1.00 96.62 263 ILE A CA 1
ATOM 2058 C C . ILE A 1 263 ? -4.114 3.866 10.253 1.00 96.62 263 ILE A C 1
ATOM 2060 O O . ILE A 1 263 ? -5.139 3.215 10.035 1.00 96.62 263 ILE A O 1
ATOM 2064 N N . LEU A 1 264 ? -3.383 4.377 9.266 1.00 97.94 264 LEU A N 1
ATOM 2065 C CA . LEU A 1 264 ? -3.628 4.053 7.866 1.00 97.94 264 LEU A CA 1
ATOM 2066 C C . LEU A 1 264 ? -2.956 2.714 7.540 1.00 97.94 264 LEU A C 1
ATOM 2068 O O . LEU A 1 264 ? -1.732 2.593 7.552 1.00 97.94 264 LEU A O 1
ATOM 2072 N N . VAL A 1 265 ? -3.756 1.694 7.254 1.00 98.38 265 VAL A N 1
ATOM 2073 C CA . VAL A 1 265 ? -3.274 0.363 6.887 1.00 98.38 265 VAL A CA 1
ATOM 2074 C C . VAL A 1 265 ? -3.035 0.315 5.378 1.00 98.38 265 VAL A C 1
ATOM 2076 O O . VAL A 1 265 ? -3.982 0.190 4.603 1.00 98.38 265 VAL A O 1
ATOM 2079 N N . LEU A 1 266 ? -1.774 0.410 4.957 1.00 98.56 266 LEU A N 1
ATOM 2080 C CA . LEU A 1 266 ? -1.363 0.295 3.557 1.00 98.56 266 LEU A CA 1
ATOM 2081 C C . LEU A 1 266 ? -1.186 -1.179 3.182 1.00 98.56 266 LEU A C 1
ATOM 2083 O O . LEU A 1 266 ? -0.218 -1.827 3.576 1.00 98.56 266 LEU A O 1
ATOM 2087 N N . VAL A 1 267 ? -2.103 -1.720 2.393 1.00 98.12 267 VAL A N 1
ATOM 2088 C CA . VAL A 1 267 ? -2.006 -3.090 1.889 1.00 98.12 267 VAL A CA 1
ATOM 2089 C C . VAL A 1 267 ? -1.325 -3.078 0.528 1.00 98.12 267 VAL A C 1
ATOM 2091 O O . VAL A 1 267 ? -1.825 -2.452 -0.399 1.00 98.12 267 VAL A O 1
ATOM 2094 N N . LEU A 1 268 ? -0.217 -3.804 0.402 1.00 96.81 268 LEU A N 1
ATOM 2095 C CA . LEU A 1 268 ? 0.502 -4.020 -0.850 1.00 96.81 268 LEU A CA 1
ATOM 2096 C C . LEU A 1 268 ? 0.288 -5.470 -1.302 1.00 96.81 268 LEU A C 1
ATOM 2098 O O . LEU A 1 268 ? 0.899 -6.384 -0.749 1.00 96.81 268 LEU A O 1
ATOM 2102 N N . ASP A 1 269 ? -0.595 -5.686 -2.277 1.00 94.62 269 ASP A N 1
ATOM 2103 C CA . ASP A 1 269 ? -0.842 -6.999 -2.889 1.00 94.62 269 ASP A CA 1
ATOM 2104 C C . ASP A 1 269 ? 0.084 -7.252 -4.085 1.00 94.62 269 ASP A C 1
ATOM 2106 O O . ASP A 1 269 ? 0.492 -6.317 -4.778 1.00 94.62 269 ASP A O 1
ATOM 2110 N N . GLU A 1 270 ? 0.414 -8.521 -4.324 1.00 91.62 270 GLU A N 1
ATOM 2111 C CA . GLU A 1 270 ? 1.527 -8.968 -5.175 1.00 91.62 270 GLU A CA 1
ATOM 2112 C C . GLU A 1 270 ? 2.860 -8.305 -4.778 1.00 91.62 270 GLU A C 1
ATOM 2114 O O . GLU A 1 270 ? 3.637 -7.827 -5.614 1.00 91.62 270 GLU A O 1
ATOM 2119 N N . ALA A 1 271 ? 3.127 -8.274 -3.467 1.00 93.25 271 ALA A N 1
ATOM 2120 C CA . ALA A 1 271 ? 4.287 -7.622 -2.868 1.00 93.25 271 ALA A CA 1
ATOM 2121 C C . ALA A 1 271 ? 5.643 -8.148 -3.370 1.00 93.25 271 ALA A C 1
ATOM 2123 O O . ALA A 1 271 ? 6.639 -7.437 -3.247 1.00 93.25 271 ALA A O 1
ATOM 2124 N N . ARG A 1 272 ? 5.712 -9.338 -3.991 1.00 90.19 272 ARG A N 1
ATOM 2125 C CA . ARG A 1 272 ? 6.923 -9.884 -4.636 1.00 90.19 272 ARG A CA 1
ATOM 2126 C C . ARG A 1 272 ? 7.530 -8.917 -5.639 1.00 90.19 272 ARG A C 1
ATOM 2128 O O . ARG A 1 272 ? 8.722 -9.010 -5.909 1.00 90.19 272 ARG A O 1
ATOM 2135 N N . TRP A 1 273 ? 6.719 -8.020 -6.199 1.00 90.38 273 TRP A N 1
ATOM 2136 C CA . TRP A 1 273 ? 7.196 -6.986 -7.101 1.00 90.38 273 TRP A CA 1
ATOM 2137 C C . TRP A 1 273 ? 8.265 -6.103 -6.441 1.00 90.38 273 TRP A C 1
ATOM 2139 O O . TRP A 1 273 ? 9.250 -5.762 -7.082 1.00 90.38 273 TRP A O 1
ATOM 2149 N N . LEU A 1 274 ? 8.148 -5.833 -5.137 1.00 91.12 274 LEU A N 1
ATOM 2150 C CA . LEU A 1 274 ? 9.129 -5.049 -4.380 1.00 91.12 274 LEU A CA 1
ATOM 2151 C C . LEU A 1 274 ? 10.509 -5.721 -4.297 1.00 91.12 274 LEU A C 1
ATOM 2153 O O . LEU A 1 274 ? 11.502 -5.041 -4.052 1.00 91.12 274 LEU A O 1
ATOM 2157 N N . LEU A 1 275 ? 10.572 -7.048 -4.459 1.00 88.69 275 LEU A N 1
ATOM 2158 C CA . LEU A 1 275 ? 11.817 -7.823 -4.435 1.00 88.69 275 LEU A CA 1
ATOM 2159 C C . LEU A 1 275 ? 12.522 -7.850 -5.795 1.00 88.69 275 LEU A C 1
ATOM 2161 O O . LEU A 1 275 ? 13.570 -8.481 -5.910 1.00 88.69 275 LEU A O 1
ATOM 2165 N N . GLN A 1 276 ? 11.937 -7.243 -6.831 1.00 85.50 276 GLN A N 1
ATOM 2166 C CA . GLN A 1 276 ? 12.583 -7.152 -8.132 1.00 85.50 276 GLN A CA 1
ATOM 2167 C C . GLN A 1 276 ? 13.786 -6.214 -8.033 1.00 85.50 276 GLN A C 1
ATOM 2169 O O . GLN A 1 276 ? 13.666 -5.083 -7.566 1.00 85.50 276 GLN A O 1
ATOM 2174 N N . THR A 1 277 ? 14.928 -6.712 -8.486 1.00 80.81 277 THR A N 1
ATOM 2175 C CA . THR A 1 277 ? 16.172 -5.965 -8.656 1.00 80.81 277 THR A CA 1
ATOM 2176 C C . THR A 1 277 ? 16.628 -6.117 -10.102 1.00 80.81 277 THR A C 1
ATOM 2178 O O . THR A 1 277 ? 16.235 -7.064 -10.796 1.00 80.81 277 THR A O 1
ATOM 2181 N N . ASN A 1 278 ? 17.426 -5.176 -10.587 1.00 74.75 278 ASN A N 1
ATOM 2182 C CA . ASN A 1 278 ? 18.067 -5.256 -11.896 1.00 74.75 278 ASN A CA 1
ATOM 2183 C C . ASN A 1 278 ? 19.413 -4.508 -11.871 1.00 74.75 278 ASN A C 1
ATOM 2185 O O . ASN A 1 278 ? 19.775 -3.943 -10.848 1.00 74.75 278 ASN A O 1
ATOM 2189 N N . GLU A 1 279 ? 20.162 -4.529 -12.976 1.00 64.50 279 GLU A N 1
ATOM 2190 C CA . GLU A 1 279 ? 21.476 -3.862 -13.077 1.00 64.50 279 GLU A CA 1
ATOM 2191 C C . GLU A 1 279 ? 21.403 -2.346 -12.831 1.00 64.50 279 GLU A C 1
ATOM 2193 O O . GLU A 1 279 ? 22.362 -1.755 -12.349 1.00 64.50 279 GLU A O 1
ATOM 2198 N N . ASP A 1 280 ? 20.263 -1.726 -13.148 1.00 65.19 280 ASP A N 1
ATOM 2199 C CA . ASP A 1 280 ? 20.023 -0.296 -12.946 1.00 65.19 280 ASP A CA 1
ATOM 2200 C C . ASP A 1 280 ? 19.432 -0.010 -11.530 1.00 65.19 280 ASP A C 1
ATOM 2202 O O . ASP A 1 280 ? 19.347 1.143 -11.119 1.00 65.19 280 ASP A O 1
ATOM 2206 N N . ASP A 1 281 ? 19.030 -1.043 -10.770 1.00 72.38 281 ASP A N 1
ATOM 2207 C CA . ASP A 1 281 ? 18.421 -0.976 -9.432 1.00 72.38 281 ASP A CA 1
ATOM 2208 C C . ASP A 1 281 ? 18.732 -2.247 -8.607 1.00 72.38 281 ASP A C 1
ATOM 2210 O O . ASP A 1 281 ? 17.901 -3.154 -8.454 1.00 72.38 281 ASP A O 1
ATOM 2214 N N . GLU A 1 282 ? 19.953 -2.327 -8.071 1.00 73.81 282 GLU A N 1
ATOM 2215 C CA . GLU A 1 282 ? 20.414 -3.484 -7.288 1.00 73.81 282 GLU A CA 1
ATOM 2216 C C . GLU A 1 282 ? 19.758 -3.578 -5.898 1.00 73.81 282 GLU A C 1
ATOM 2218 O O . GLU A 1 282 ? 19.611 -4.671 -5.341 1.00 73.81 282 GLU A O 1
ATOM 2223 N N . THR A 1 283 ? 19.349 -2.442 -5.322 1.00 80.31 283 THR A N 1
ATOM 2224 C CA . THR A 1 283 ? 18.738 -2.379 -3.985 1.00 80.31 283 THR A CA 1
ATOM 2225 C C . THR A 1 283 ? 17.293 -2.880 -4.001 1.00 80.31 283 THR A C 1
ATOM 2227 O O . THR A 1 283 ? 16.862 -3.551 -3.050 1.00 80.31 283 THR A O 1
ATOM 2230 N N . GLY A 1 284 ? 16.551 -2.563 -5.066 1.00 86.06 284 GLY A N 1
ATOM 2231 C CA . GLY A 1 284 ? 15.129 -2.847 -5.210 1.00 86.06 284 GLY A CA 1
ATOM 2232 C C . GLY A 1 284 ? 14.243 -2.037 -4.257 1.00 86.06 284 GLY A C 1
ATOM 2233 O O . GLY A 1 284 ? 14.671 -1.462 -3.248 1.00 86.06 284 GLY A O 1
ATOM 2234 N N . TRP A 1 285 ? 12.940 -2.027 -4.537 1.00 91.38 285 TRP A N 1
ATOM 2235 C CA . TRP A 1 285 ? 11.984 -1.219 -3.774 1.00 91.38 285 TRP A CA 1
ATOM 2236 C C . TRP A 1 285 ? 11.722 -1.725 -2.358 1.00 91.38 285 TRP A C 1
ATOM 2238 O O . TRP A 1 285 ? 11.348 -0.934 -1.498 1.00 91.38 285 TRP A O 1
ATOM 2248 N N . PHE A 1 286 ? 11.941 -3.007 -2.062 1.00 91.00 286 PHE A N 1
ATOM 2249 C CA . PHE A 1 286 ? 11.632 -3.563 -0.743 1.00 91.00 286 PHE A CA 1
ATOM 2250 C C . PHE A 1 286 ? 12.431 -2.903 0.391 1.00 91.00 286 PHE A C 1
ATOM 2252 O O . PHE A 1 286 ? 11.872 -2.543 1.432 1.00 91.00 286 PHE A O 1
ATOM 2259 N N . ARG A 1 287 ? 13.744 -2.720 0.199 1.00 88.75 287 ARG A N 1
ATOM 2260 C CA . ARG A 1 287 ? 14.611 -2.083 1.204 1.00 88.75 287 ARG A CA 1
ATOM 2261 C C . ARG A 1 287 ? 14.282 -0.599 1.348 1.00 88.75 287 ARG A C 1
ATOM 2263 O O . ARG A 1 287 ? 14.138 -0.131 2.479 1.00 88.75 287 ARG A O 1
ATOM 2270 N N . ARG A 1 288 ? 14.101 0.103 0.222 1.00 91.69 288 ARG A N 1
ATOM 2271 C CA . ARG A 1 288 ? 13.716 1.523 0.200 1.00 91.69 288 ARG A CA 1
ATOM 2272 C C . ARG A 1 288 ? 12.372 1.743 0.885 1.00 91.69 288 ARG A C 1
ATOM 2274 O O . ARG A 1 288 ? 12.284 2.573 1.779 1.00 91.69 288 ARG A O 1
ATOM 2281 N N . PHE A 1 289 ? 11.366 0.927 0.570 1.00 94.44 289 PHE A N 1
ATOM 2282 C CA . PHE A 1 289 ? 10.035 0.988 1.175 1.00 94.44 289 PHE A CA 1
ATOM 2283 C C . PHE A 1 289 ? 10.080 0.866 2.696 1.00 94.44 289 PHE A C 1
ATOM 2285 O O . PHE A 1 289 ? 9.476 1.670 3.396 1.00 94.44 289 PHE A O 1
ATOM 2292 N N . ARG A 1 290 ? 10.831 -0.103 3.231 1.00 91.56 290 ARG A N 1
ATOM 2293 C CA . ARG A 1 290 ? 10.963 -0.279 4.684 1.00 91.56 290 ARG A CA 1
ATOM 2294 C C . ARG A 1 290 ? 11.544 0.961 5.364 1.00 91.56 290 ARG A C 1
ATOM 2296 O O . ARG A 1 290 ? 11.035 1.385 6.399 1.00 91.56 290 ARG A O 1
ATOM 2303 N N . ARG A 1 291 ? 12.606 1.536 4.800 1.00 91.56 291 ARG A N 1
ATOM 2304 C CA . ARG A 1 291 ? 13.247 2.736 5.354 1.00 91.56 291 ARG A CA 1
ATOM 2305 C C . ARG A 1 291 ? 12.352 3.967 5.210 1.00 91.56 291 ARG A C 1
ATOM 2307 O O . ARG A 1 291 ? 12.134 4.658 6.199 1.00 91.56 291 ARG A O 1
ATOM 2314 N N . ALA A 1 292 ? 11.756 4.165 4.037 1.00 94.94 292 ALA A N 1
ATOM 2315 C CA . ALA A 1 292 ? 10.812 5.244 3.765 1.00 94.94 292 ALA A CA 1
ATOM 2316 C C . ALA A 1 292 ? 9.587 5.188 4.689 1.00 94.94 292 ALA A C 1
ATOM 2318 O O . ALA A 1 292 ? 9.178 6.206 5.228 1.00 94.94 292 ALA A O 1
ATOM 2319 N N . LEU A 1 293 ? 9.045 3.996 4.962 1.00 95.38 293 LEU A N 1
ATOM 2320 C CA . LEU A 1 293 ? 7.939 3.817 5.905 1.00 95.38 293 LEU A CA 1
ATOM 2321 C C . LEU A 1 293 ? 8.325 4.218 7.338 1.00 95.38 293 LEU A C 1
ATOM 2323 O O . LEU A 1 293 ? 7.493 4.743 8.076 1.00 95.38 293 LEU A O 1
ATOM 2327 N N . ASN A 1 294 ? 9.574 3.982 7.748 1.00 92.88 294 ASN A N 1
ATOM 2328 C CA . ASN A 1 294 ? 10.072 4.431 9.049 1.00 92.88 294 ASN A CA 1
ATOM 2329 C C . ASN A 1 294 ? 10.276 5.946 9.102 1.00 92.88 294 ASN A C 1
ATOM 2331 O O . ASN A 1 294 ? 9.914 6.551 10.107 1.00 92.88 294 ASN A O 1
ATOM 2335 N N . LEU A 1 295 ? 10.820 6.545 8.041 1.00 93.94 295 LEU A N 1
ATOM 2336 C CA . LEU A 1 295 ? 10.975 7.997 7.935 1.00 93.94 295 LEU A CA 1
ATOM 2337 C C . LEU A 1 295 ? 9.616 8.700 7.948 1.00 93.94 295 LEU A C 1
ATOM 2339 O O . LEU A 1 295 ? 9.407 9.612 8.744 1.00 93.94 295 LEU A O 1
ATOM 2343 N N . ALA A 1 296 ? 8.659 8.203 7.165 1.00 95.69 296 ALA A N 1
ATOM 2344 C CA . ALA A 1 296 ? 7.315 8.757 7.120 1.00 95.69 296 ALA A CA 1
ATOM 2345 C C . ALA A 1 296 ? 6.642 8.692 8.495 1.00 95.69 296 ALA A C 1
ATOM 2347 O O . ALA A 1 296 ? 6.050 9.662 8.956 1.00 95.69 296 ALA A O 1
ATOM 2348 N N . ASN A 1 297 ? 6.775 7.568 9.202 1.00 95.25 297 ASN A N 1
ATOM 2349 C CA . ASN A 1 297 ? 6.222 7.440 10.547 1.00 95.25 297 ASN A CA 1
ATOM 2350 C C . ASN A 1 297 ? 6.960 8.278 11.600 1.00 95.25 297 ASN A C 1
ATOM 2352 O O . ASN A 1 297 ? 6.318 8.709 12.553 1.00 95.25 297 ASN A O 1
ATOM 2356 N N . ALA A 1 298 ? 8.263 8.534 11.454 1.00 92.69 298 ALA A N 1
ATOM 2357 C CA . ALA A 1 298 ? 8.974 9.486 12.311 1.00 92.69 298 ALA A CA 1
ATOM 2358 C C . ALA A 1 298 ? 8.371 10.893 12.171 1.00 92.69 298 ALA A C 1
ATOM 2360 O O . ALA A 1 298 ? 8.015 11.519 13.169 1.00 92.69 298 ALA A O 1
ATOM 2361 N N . GLU A 1 299 ? 8.177 11.335 10.928 1.00 93.19 299 GLU A N 1
ATOM 2362 C CA . GLU A 1 299 ? 7.585 12.634 10.600 1.00 93.19 299 GLU A CA 1
ATOM 2363 C C . GLU A 1 299 ? 6.132 12.738 11.087 1.00 93.19 299 GLU A C 1
ATOM 2365 O O . GLU A 1 299 ? 5.750 13.701 11.752 1.00 93.19 299 GLU A O 1
ATOM 2370 N N . ILE A 1 300 ? 5.314 11.714 10.817 1.00 94.00 300 ILE A N 1
ATOM 2371 C CA . ILE A 1 300 ? 3.918 11.662 11.266 1.00 94.00 300 ILE A CA 1
ATOM 2372 C C . ILE A 1 300 ? 3.843 11.720 12.794 1.00 94.00 300 ILE A C 1
ATOM 2374 O O . ILE A 1 300 ? 3.046 12.491 13.324 1.00 94.00 300 ILE A O 1
ATOM 2378 N N . ARG A 1 301 ? 4.688 10.977 13.517 1.00 90.12 301 ARG A N 1
ATOM 2379 C CA . ARG A 1 301 ? 4.720 11.024 14.988 1.00 90.12 301 ARG A CA 1
ATOM 2380 C C . ARG A 1 301 ? 5.112 12.394 15.521 1.00 90.12 301 ARG A C 1
ATOM 2382 O O . ARG A 1 301 ? 4.524 12.833 16.505 1.00 90.12 301 ARG A O 1
ATOM 2389 N N . GLY A 1 302 ? 6.059 13.073 14.872 1.00 89.38 302 GLY A N 1
ATOM 2390 C CA . GLY A 1 302 ? 6.431 14.442 15.227 1.00 89.38 302 GLY A CA 1
ATOM 2391 C C . GLY A 1 302 ? 5.250 15.416 15.153 1.00 89.38 302 GLY A C 1
ATOM 2392 O O . GLY A 1 302 ? 5.174 16.345 15.951 1.00 89.38 302 GLY A O 1
ATOM 2393 N N . ARG A 1 303 ? 4.298 15.176 14.240 1.00 89.69 303 ARG A N 1
ATOM 2394 C CA . ARG A 1 303 ? 3.118 16.033 14.027 1.00 89.69 303 ARG A CA 1
ATOM 2395 C C . ARG A 1 303 ? 1.874 15.603 14.809 1.00 89.69 303 ARG A C 1
ATOM 2397 O O . ARG A 1 303 ? 1.093 16.452 15.222 1.00 89.69 303 ARG A O 1
ATOM 2404 N N . TYR A 1 304 ? 1.666 14.300 14.968 1.00 88.50 304 TYR A N 1
ATOM 2405 C CA . TYR A 1 304 ? 0.392 13.715 15.401 1.00 88.50 304 TYR A CA 1
ATOM 2406 C C . TYR A 1 304 ? 0.510 12.799 16.630 1.00 88.50 304 TYR A C 1
ATOM 2408 O O . TYR A 1 304 ? -0.499 12.297 17.121 1.00 88.50 304 TYR A O 1
ATOM 2416 N N . GLY A 1 305 ? 1.723 12.572 17.141 1.00 89.44 305 GLY A N 1
ATOM 2417 C CA . GLY A 1 305 ? 1.984 11.690 18.277 1.00 89.44 305 GLY A CA 1
ATOM 2418 C C . GLY A 1 305 ? 2.044 10.199 17.919 1.00 89.44 305 GLY A C 1
ATOM 2419 O O . GLY A 1 305 ? 1.961 9.792 16.761 1.00 89.44 305 GLY A O 1
ATOM 2420 N N . ASN A 1 306 ? 2.208 9.353 18.941 1.00 89.56 306 ASN A N 1
ATOM 2421 C CA . ASN A 1 306 ? 2.435 7.907 18.783 1.00 89.56 306 ASN A CA 1
ATOM 2422 C C . ASN A 1 306 ? 1.196 7.105 18.348 1.00 89.56 306 ASN A C 1
ATOM 2424 O O . ASN A 1 306 ? 1.319 5.932 17.985 1.00 89.56 306 ASN A O 1
ATOM 2428 N N . ASP A 1 307 ? 0.016 7.716 18.371 1.00 90.19 307 ASP A N 1
ATOM 2429 C CA . ASP A 1 307 ? -1.246 7.072 18.003 1.00 90.19 307 ASP A CA 1
ATOM 2430 C C . ASP A 1 307 ? -1.613 7.255 16.525 1.00 90.19 307 ASP A C 1
ATOM 2432 O O . ASP A 1 307 ? -2.658 6.776 16.079 1.00 90.19 307 ASP A O 1
ATOM 2436 N N . ALA A 1 308 ? -0.737 7.896 15.751 1.00 93.56 308 ALA A N 1
ATOM 2437 C CA . ALA A 1 308 ? -0.936 8.194 14.344 1.00 93.56 308 ALA A CA 1
ATOM 2438 C C . ALA A 1 308 ? 0.196 7.629 13.477 1.00 93.56 308 ALA A C 1
ATOM 2440 O O . ALA A 1 308 ? 1.375 7.766 13.809 1.00 93.56 308 ALA A O 1
ATOM 2441 N N . GLY A 1 309 ? -0.156 7.011 12.349 1.00 96.06 309 GLY A N 1
ATOM 2442 C CA . GLY A 1 309 ? 0.837 6.550 11.383 1.00 96.06 309 GLY A CA 1
ATOM 2443 C C . GLY A 1 309 ? 0.342 5.547 10.358 1.00 96.06 309 GLY A C 1
ATOM 2444 O O . GLY A 1 309 ? -0.848 5.260 10.235 1.00 96.06 309 GLY A O 1
ATOM 2445 N N . ILE A 1 310 ? 1.291 5.017 9.596 1.00 97.88 310 ILE A N 1
ATOM 2446 C CA . ILE A 1 310 ? 1.064 4.071 8.511 1.00 97.88 310 ILE A CA 1
ATOM 2447 C C . ILE A 1 310 ? 1.588 2.703 8.929 1.00 97.88 310 ILE A C 1
ATOM 2449 O O . ILE A 1 310 ? 2.759 2.554 9.291 1.00 97.88 310 ILE A O 1
ATOM 2453 N N . PHE A 1 311 ? 0.733 1.691 8.816 1.00 97.44 311 PHE A N 1
ATOM 2454 C CA . PHE A 1 311 ? 1.094 0.295 9.025 1.00 97.44 311 PHE A CA 1
ATOM 2455 C C . PHE A 1 311 ? 0.909 -0.491 7.732 1.00 97.44 311 PHE A C 1
ATOM 2457 O O . PHE A 1 311 ? -0.163 -0.448 7.136 1.00 97.44 311 PHE A O 1
ATOM 2464 N N . ALA A 1 312 ? 1.922 -1.229 7.288 1.00 97.88 312 ALA A N 1
ATOM 2465 C CA . ALA A 1 312 ? 1.852 -1.944 6.021 1.00 97.88 312 ALA A CA 1
ATOM 2466 C C . ALA A 1 312 ? 1.483 -3.431 6.173 1.00 97.88 312 ALA A C 1
ATOM 2468 O O . ALA A 1 312 ? 1.911 -4.120 7.098 1.00 97.88 312 ALA A O 1
ATOM 2469 N N . ILE A 1 313 ? 0.715 -3.958 5.222 1.00 97.19 313 ILE A N 1
ATOM 2470 C CA . ILE A 1 313 ? 0.456 -5.394 5.071 1.00 97.19 313 ILE A CA 1
ATOM 2471 C C . ILE A 1 313 ? 0.939 -5.808 3.690 1.00 97.19 313 ILE A C 1
ATOM 2473 O O . ILE A 1 313 ? 0.410 -5.352 2.681 1.00 97.19 313 ILE A O 1
ATOM 2477 N N . LEU A 1 314 ? 1.927 -6.694 3.641 1.00 96.00 314 LEU A N 1
ATOM 2478 C CA . LEU A 1 314 ? 2.461 -7.235 2.397 1.00 96.00 314 LEU A CA 1
ATOM 2479 C C . LEU A 1 314 ? 1.770 -8.562 2.091 1.00 96.00 314 LEU A C 1
ATOM 2481 O O . LEU A 1 314 ? 1.899 -9.517 2.855 1.00 96.00 314 LEU A O 1
ATOM 2485 N N . ILE A 1 315 ? 1.031 -8.636 0.991 1.00 94.06 315 ILE A N 1
ATOM 2486 C CA . ILE A 1 315 ? 0.325 -9.847 0.571 1.00 94.06 315 ILE A CA 1
ATOM 2487 C C . ILE A 1 315 ? 1.065 -10.463 -0.611 1.00 94.06 315 ILE A C 1
ATOM 2489 O O . ILE A 1 315 ? 1.318 -9.794 -1.611 1.00 94.06 315 ILE A O 1
ATOM 2493 N N . ASP A 1 316 ? 1.402 -11.750 -0.506 1.00 90.50 316 ASP A N 1
ATOM 2494 C CA . ASP A 1 316 ? 1.971 -12.490 -1.633 1.00 90.50 316 ASP A CA 1
ATOM 2495 C C . ASP A 1 316 ? 1.782 -14.014 -1.500 1.00 90.50 316 ASP A C 1
ATOM 2497 O O . ASP A 1 316 ? 1.253 -14.530 -0.512 1.00 90.50 316 ASP A O 1
ATOM 2501 N N . THR A 1 317 ? 2.206 -14.760 -2.519 1.00 85.56 317 THR A N 1
ATOM 2502 C CA . THR A 1 317 ? 2.430 -16.210 -2.448 1.00 85.56 317 THR A CA 1
ATOM 2503 C C . THR A 1 317 ? 3.902 -16.563 -2.205 1.00 85.56 317 THR A C 1
ATOM 2505 O O . THR A 1 317 ? 4.206 -17.704 -1.876 1.00 85.56 317 THR A O 1
ATOM 2508 N N . ASN A 1 318 ? 4.824 -15.622 -2.413 1.00 83.19 318 ASN A N 1
ATOM 2509 C CA . ASN A 1 318 ? 6.263 -15.782 -2.263 1.00 83.19 318 ASN A CA 1
ATOM 2510 C C . ASN A 1 318 ? 6.681 -15.562 -0.803 1.00 83.19 318 ASN A C 1
ATOM 2512 O O . ASN A 1 318 ? 6.588 -14.453 -0.276 1.00 83.19 318 ASN A O 1
ATOM 2516 N N . SER A 1 319 ? 7.196 -16.613 -0.162 1.00 81.81 319 SER A N 1
ATOM 2517 C CA . SER A 1 319 ? 7.647 -16.575 1.235 1.00 81.81 319 SER A CA 1
ATOM 2518 C C . SER A 1 319 ? 8.827 -15.648 1.486 1.00 81.81 319 SER A C 1
ATOM 2520 O O . SER A 1 319 ? 8.973 -15.176 2.609 1.00 81.81 319 SER A O 1
ATOM 2522 N N . LYS A 1 320 ? 9.603 -15.285 0.457 1.00 81.81 320 LYS A N 1
ATOM 2523 C CA . LYS A 1 320 ? 10.721 -14.340 0.606 1.00 81.81 320 LYS A CA 1
ATOM 2524 C C . LYS A 1 320 ? 10.285 -12.969 1.132 1.00 81.81 320 LYS A C 1
ATOM 2526 O O . LYS A 1 320 ? 11.079 -12.265 1.743 1.00 81.81 320 LYS A O 1
ATOM 2531 N N . ILE A 1 321 ? 9.017 -12.594 0.938 1.00 79.69 321 ILE A N 1
ATOM 2532 C CA . ILE A 1 321 ? 8.446 -11.366 1.514 1.00 79.69 321 ILE A CA 1
ATOM 2533 C C . ILE A 1 321 ? 8.364 -11.436 3.048 1.00 79.69 321 ILE A C 1
ATOM 2535 O O . ILE A 1 321 ? 8.495 -10.411 3.716 1.00 79.69 321 ILE A O 1
ATOM 2539 N N . SER A 1 322 ? 8.173 -12.629 3.622 1.00 76.50 322 SER A N 1
ATOM 2540 C CA . SER A 1 322 ? 8.084 -12.814 5.075 1.00 76.50 322 SER A CA 1
ATOM 2541 C C . SER A 1 322 ? 9.436 -12.934 5.778 1.00 76.50 322 SER A C 1
ATOM 2543 O O . SER A 1 322 ? 9.500 -12.654 6.973 1.00 76.50 322 SER A O 1
ATOM 2545 N N . ASP A 1 323 ? 10.518 -13.254 5.062 1.00 70.00 323 ASP A N 1
ATOM 2546 C CA . ASP A 1 323 ? 11.858 -13.474 5.642 1.00 70.00 323 ASP A CA 1
ATOM 2547 C C . ASP A 1 323 ? 12.429 -12.234 6.356 1.00 70.00 323 ASP A C 1
ATOM 2549 O O . ASP A 1 323 ? 13.354 -12.326 7.159 1.00 70.00 323 ASP A O 1
ATOM 2553 N N . PHE A 1 324 ? 11.851 -11.062 6.092 1.00 61.81 324 PHE A N 1
ATOM 2554 C CA . PHE A 1 324 ? 12.276 -9.782 6.650 1.00 61.81 324 PHE A CA 1
ATOM 2555 C C . PHE A 1 324 ? 11.324 -9.224 7.719 1.00 61.81 324 PHE A C 1
ATOM 2557 O O . PHE A 1 324 ? 11.571 -8.129 8.244 1.00 61.81 324 PHE A O 1
ATOM 2564 N N . THR A 1 325 ? 10.236 -9.938 8.028 1.00 57.50 325 THR A N 1
ATOM 2565 C CA . THR A 1 325 ? 9.302 -9.557 9.098 1.00 57.50 325 THR A CA 1
ATOM 2566 C C . THR A 1 325 ? 9.924 -9.845 10.466 1.00 57.50 325 THR A C 1
ATOM 2568 O O . THR A 1 325 ? 10.603 -10.862 10.625 1.00 57.50 325 THR A O 1
ATOM 2571 N N . PRO A 1 326 ? 9.752 -8.964 11.470 1.00 47.25 326 PRO A N 1
ATOM 2572 C CA . PRO A 1 326 ? 10.264 -9.248 12.803 1.00 47.25 326 PRO A CA 1
ATOM 2573 C C . PRO A 1 326 ? 9.624 -10.538 13.346 1.00 47.25 326 PRO A C 1
ATOM 2575 O O . PRO A 1 326 ? 8.423 -10.747 13.150 1.00 47.25 326 PRO A O 1
ATOM 2578 N N . PRO A 1 327 ? 10.387 -11.402 14.041 1.00 39.59 327 PRO A N 1
ATOM 2579 C CA . PRO A 1 327 ? 9.820 -12.586 14.668 1.00 39.59 327 PRO A CA 1
ATOM 2580 C C . PRO A 1 327 ? 8.741 -12.143 15.669 1.00 39.59 327 PRO A C 1
ATOM 2582 O O . PRO A 1 327 ? 8.976 -11.199 16.431 1.00 39.59 327 PRO A O 1
ATOM 2585 N N . PRO A 1 328 ? 7.557 -12.779 15.683 1.00 43.09 328 PRO A N 1
ATOM 2586 C CA . PRO A 1 328 ? 6.503 -12.374 16.595 1.00 43.09 328 PRO A CA 1
ATOM 2587 C C . PRO A 1 328 ? 6.981 -12.536 18.046 1.00 43.09 328 PRO A C 1
ATOM 2589 O O . PRO A 1 328 ? 7.400 -13.638 18.417 1.00 43.09 328 PRO A O 1
ATOM 2592 N N . PRO A 1 329 ? 6.919 -11.490 18.891 1.00 40.78 329 PRO A N 1
ATOM 2593 C CA . PRO A 1 329 ? 7.149 -11.664 20.314 1.00 40.78 329 PRO A CA 1
ATOM 2594 C C . PRO A 1 329 ? 5.972 -12.464 20.879 1.00 40.78 329 PRO A C 1
ATOM 2596 O O . PRO A 1 329 ? 4.835 -12.006 20.856 1.00 40.78 329 PRO A O 1
ATOM 2599 N N . TRP A 1 330 ? 6.259 -13.689 21.326 1.00 36.38 330 TRP A N 1
ATOM 2600 C CA . TRP A 1 330 ? 5.348 -14.566 22.068 1.00 36.38 330 TRP A CA 1
ATOM 2601 C C . TRP A 1 330 ? 3.945 -14.731 21.455 1.00 36.38 330 TRP A C 1
ATOM 2603 O O . TRP A 1 330 ? 2.930 -14.268 21.967 1.00 36.38 330 TRP A O 1
ATOM 2613 N N . ILE A 1 331 ? 3.884 -15.50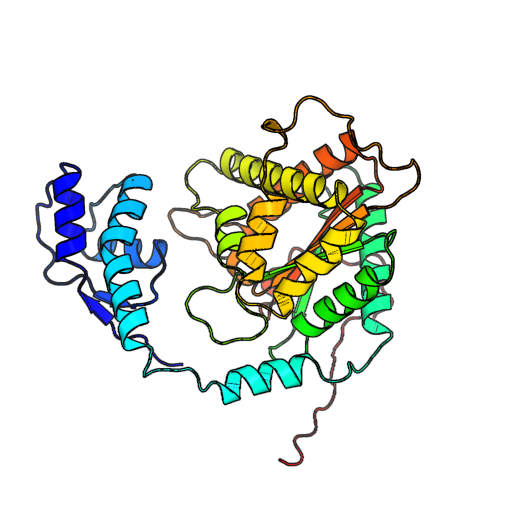2 20.370 1.00 39.06 331 ILE A N 1
ATOM 2614 C CA . ILE A 1 331 ? 2.669 -16.227 19.990 1.00 39.06 331 ILE A CA 1
ATOM 2615 C C . ILE A 1 331 ? 2.832 -17.654 20.552 1.00 39.06 331 ILE A C 1
ATOM 2617 O O . ILE A 1 331 ? 3.785 -18.332 20.148 1.00 39.06 331 ILE A O 1
ATOM 2621 N N . PRO A 1 332 ? 1.952 -18.158 21.451 1.00 27.14 332 PRO A N 1
ATOM 2622 C CA . PRO A 1 332 ? 1.842 -19.604 21.671 1.00 27.14 332 PRO A CA 1
ATOM 2623 C C . PRO A 1 332 ? 1.690 -20.233 20.290 1.00 27.14 332 PRO A C 1
ATOM 2625 O O . PRO A 1 332 ? 0.910 -19.687 19.524 1.00 27.14 332 PRO A O 1
ATOM 2628 N N . ARG A 1 333 ? 2.443 -21.294 19.962 1.00 28.86 333 ARG A N 1
ATOM 2629 C CA . ARG A 1 333 ? 2.666 -21.936 18.636 1.00 28.86 333 ARG A CA 1
ATOM 2630 C C . ARG A 1 333 ? 1.417 -22.289 17.771 1.00 28.86 333 ARG A C 1
ATOM 2632 O O . ARG A 1 333 ? 1.376 -23.336 17.137 1.00 28.86 333 ARG A O 1
ATOM 2639 N N . VAL A 1 334 ? 0.418 -21.422 17.679 1.00 33.25 334 VAL A N 1
ATOM 2640 C CA . VAL A 1 334 ? -0.943 -21.656 17.181 1.00 33.25 334 VAL A CA 1
ATOM 2641 C C . VAL A 1 334 ? -1.249 -20.789 15.952 1.00 33.25 334 VAL A C 1
ATOM 2643 O O . VAL A 1 334 ? -2.191 -21.078 15.230 1.00 33.25 334 VAL A O 1
ATOM 2646 N N . VAL A 1 335 ? -0.414 -19.796 15.612 1.00 34.41 335 VAL A N 1
ATOM 2647 C CA . VAL A 1 335 ? -0.577 -18.998 14.374 1.00 34.41 335 VAL A CA 1
ATOM 2648 C C . VAL A 1 335 ? 0.607 -19.172 13.413 1.00 34.41 335 VAL A C 1
ATOM 2650 O O . VAL A 1 335 ? 0.961 -18.289 12.646 1.00 34.41 335 VAL A O 1
ATOM 2653 N N . ARG A 1 336 ? 1.194 -20.376 13.380 1.00 28.95 336 ARG A N 1
ATOM 2654 C CA . ARG A 1 336 ? 1.518 -20.967 12.076 1.00 28.95 336 ARG A CA 1
ATOM 2655 C C . ARG A 1 336 ? 0.196 -21.520 11.567 1.00 28.95 336 ARG A C 1
ATOM 2657 O O . ARG A 1 336 ? -0.134 -22.658 11.890 1.00 28.95 336 ARG A O 1
ATOM 2664 N N . TYR A 1 337 ? -0.574 -20.747 10.804 1.00 35.34 337 TYR A N 1
ATOM 2665 C CA . TYR A 1 337 ? -1.653 -21.348 10.026 1.00 35.34 337 TYR A CA 1
ATOM 2666 C C . TYR A 1 337 ? -1.010 -22.270 8.977 1.00 35.34 337 TYR A C 1
ATOM 2668 O O . TYR A 1 337 ? -0.843 -21.924 7.813 1.00 35.34 337 TYR A O 1
ATOM 2676 N N . ARG A 1 338 ? -0.730 -23.516 9.380 1.00 28.69 338 ARG A N 1
ATOM 2677 C CA . ARG A 1 338 ? -1.172 -24.660 8.591 1.00 28.69 338 ARG A CA 1
ATOM 2678 C C . ARG A 1 338 ? -2.694 -24.559 8.564 1.00 28.69 338 ARG A C 1
ATOM 2680 O O . ARG A 1 338 ? -3.384 -25.266 9.289 1.00 28.69 338 ARG A O 1
ATOM 2687 N N . ALA A 1 339 ? -3.225 -23.677 7.721 1.00 30.38 339 ALA A N 1
ATOM 2688 C CA . ALA A 1 339 ? -4.570 -23.836 7.206 1.00 30.38 339 ALA A CA 1
ATOM 2689 C C . ALA A 1 339 ? -4.530 -25.037 6.251 1.00 30.38 339 ALA A C 1
ATOM 2691 O O . ALA A 1 339 ? -4.679 -24.914 5.041 1.00 30.38 339 ALA A O 1
ATOM 2692 N N . ALA A 1 340 ? -4.328 -26.224 6.823 1.00 28.27 340 ALA A N 1
ATOM 2693 C CA . ALA A 1 340 ? -4.900 -27.446 6.307 1.00 28.27 340 ALA A CA 1
ATOM 2694 C C . ALA A 1 340 ? -6.411 -27.371 6.572 1.00 28.27 340 ALA A C 1
ATOM 2696 O O . ALA A 1 340 ? -6.975 -28.180 7.301 1.00 28.27 340 ALA A O 1
ATOM 2697 N N . ALA A 1 341 ? -7.077 -26.375 5.983 1.00 28.08 341 ALA A N 1
ATOM 2698 C CA . ALA A 1 341 ? -8.445 -26.590 5.576 1.00 28.08 341 ALA A CA 1
ATOM 2699 C C . ALA A 1 341 ? -8.325 -27.630 4.466 1.00 28.08 341 ALA A C 1
ATOM 2701 O O . ALA A 1 341 ? -7.855 -27.338 3.365 1.00 28.08 341 ALA A O 1
ATOM 2702 N N . ARG A 1 342 ? -8.647 -28.880 4.803 1.00 28.44 342 ARG A N 1
ATOM 2703 C CA . ARG A 1 342 ? -8.974 -29.899 3.814 1.00 28.44 342 ARG A CA 1
ATOM 2704 C C . ARG A 1 342 ? -10.130 -29.335 2.988 1.00 28.44 342 ARG A C 1
ATOM 2706 O O . ARG A 1 342 ? -11.287 -29.565 3.315 1.00 28.44 342 ARG A O 1
ATOM 2713 N N . PHE A 1 343 ? -9.826 -28.608 1.919 1.00 29.23 343 PHE A N 1
ATOM 2714 C CA . PHE A 1 343 ? -10.724 -28.551 0.781 1.00 29.23 343 PHE A CA 1
ATOM 2715 C C . PHE A 1 343 ? -10.687 -29.949 0.176 1.00 29.23 343 PHE A C 1
ATOM 2717 O O . PHE A 1 343 ? -9.812 -30.302 -0.614 1.00 29.23 343 PHE A O 1
ATOM 2724 N N . SER A 1 344 ? -11.598 -30.790 0.663 1.00 26.25 344 SER A N 1
ATOM 2725 C CA . SER A 1 344 ? -11.994 -31.990 -0.047 1.00 26.25 344 SER A CA 1
ATOM 2726 C C . SER A 1 344 ? -12.429 -31.539 -1.436 1.00 26.25 344 SER A C 1
ATOM 2728 O O . SER A 1 344 ? -13.421 -30.829 -1.583 1.00 26.25 344 SER A O 1
ATOM 2730 N N . ARG A 1 345 ? -11.659 -31.924 -2.455 1.00 31.45 345 ARG A N 1
ATOM 2731 C CA . ARG A 1 345 ? -12.182 -32.045 -3.812 1.00 31.45 345 ARG A CA 1
ATOM 2732 C C . ARG A 1 345 ? -13.292 -33.089 -3.757 1.00 31.45 345 ARG A C 1
ATOM 2734 O O . ARG A 1 345 ? -13.015 -34.281 -3.868 1.00 31.45 345 ARG A O 1
ATOM 2741 N N . ARG A 1 346 ? -14.530 -32.656 -3.564 1.00 28.58 346 ARG A N 1
ATOM 2742 C CA . ARG A 1 346 ? -15.705 -33.414 -3.978 1.00 28.58 346 ARG A CA 1
ATOM 2743 C C . ARG A 1 346 ? -16.678 -32.447 -4.630 1.00 28.58 346 ARG A C 1
ATOM 2745 O O . ARG A 1 346 ? -17.256 -31.615 -3.946 1.00 28.58 346 ARG A O 1
ATOM 2752 N N . SER A 1 347 ? -16.790 -32.628 -5.945 1.00 29.78 347 SER A N 1
ATOM 2753 C CA . SER A 1 347 ? -17.925 -32.250 -6.787 1.00 29.78 347 SER A CA 1
ATOM 2754 C C . SER A 1 347 ? -18.160 -30.747 -6.950 1.00 29.78 347 SER A C 1
ATOM 2756 O O . SER A 1 347 ? -18.718 -30.116 -6.063 1.00 29.78 347 SER A O 1
ATOM 2758 N N . PHE A 1 348 ? -17.714 -30.177 -8.070 1.00 31.61 348 PHE A N 1
ATOM 2759 C CA . PHE A 1 348 ? -18.554 -29.748 -9.202 1.00 31.61 348 PHE A CA 1
ATOM 2760 C C . PHE A 1 348 ? -17.662 -29.225 -10.330 1.00 31.61 348 PHE A C 1
ATOM 2762 O O . PHE A 1 348 ? -16.673 -28.520 -10.018 1.00 31.61 348 PHE A O 1
#

Secondary structure (DSSP, 8-state):
-PPPPEEE-HHHHHHHHHHTT---SS--S--EEETT--HHHHHHHHHHHSTT----HHHHHHHHHHHHHHHHHHHHHHTTSS---HHHHHHHHHHHHSPPS-THHHHHHHHHHHHHHHHHHHSPTTS--SEEEEE--TTSSHHHHHHHHHHHHHSSTT-SEEEEEEE---SS---SSPP-HHHHHHHS----S-HHHHHHHHHHHHHHHHHHHHHTHHHHHHHHHGGGT-TTHHHHHHHHHT--GGGS-S-------TT--EEEEEEEETGGGGG--BTTBSSHHHHHHHHHHHHHHHHHHHHH-TTEEEEEEEEES-GGGTTTSPPPS---TT-S------------

Sequence (348 aa):
MNESDPVGVVDAVLRCLSDNGIEVTQMPQTIVVPTNVEVDEFKKAVKAAIPKLKLKMPVWMSMFKTAMDPLKEQANKTQVSKTMDVATLEQRKREFTQPYIGQDVPVKLCKYISQCWQQYCSKLMGQAYPYIAIVQSSGFGKSRLVRELAVLTNGEADASMRVLYVCLRRGFSSGYPFRTSHWRNYLFPPADGDDETLQNTLSEGLCTVFQNAVSDWANVGKECFQHFENAQAGVTTLAKLRCDAGSVKHTQQPCLKSESKRILVLVLDEARWLLQTNEDDETGWFRRFRRALNLANAEIRGRYGNDAGIFAILIDTNSKISDFTPPPPWIPRVVRYRAAARFSRRSF

Radius of gyration: 22.3 Å; chains: 1; bounding box: 46×62×60 Å